Protein AF-A0A399G8B7-F1 (afdb_monomer)

Mean predicted aligned error: 10.39 Å

Radius of gyration: 22.77 Å; Cα contacts (8 Å, |Δi|>4): 211; chains: 1; bounding box: 58×66×46 Å

Solvent-accessible surface area (backbone atoms only — not comparable to full-atom values): 13560 Å² total; per-residue (Å²): 108,71,61,40,55,51,37,52,51,68,73,39,100,58,82,88,46,72,68,57,55,51,51,52,52,50,50,51,56,55,55,57,63,62,60,87,87,83,84,61,88,43,60,69,46,40,54,51,49,63,68,45,42,61,61,63,64,68,29,80,89,69,63,55,92,40,58,91,51,84,57,66,64,50,77,44,84,53,63,55,78,40,51,87,75,50,72,76,86,84,73,88,72,98,64,95,69,76,55,50,61,55,53,50,23,49,60,49,49,55,50,50,53,50,48,32,63,76,55,70,27,48,78,46,77,43,56,69,59,80,35,98,89,70,64,42,50,78,61,60,72,72,77,64,89,92,64,89,79,86,45,71,45,72,45,71,65,79,78,81,74,80,63,87,88,63,52,71,71,57,49,56,66,49,42,62,66,49,48,51,55,66,73,47,39,40,30,40,39,30,54,52,64,92,91,47,55,94,65,52,46,39,38,34,28,56,68,65,44,81,47,74,46,81,64,71,83,118

Sequence (218 aa):
MLSLVNSQLLSTDLEINEPLKVDVKIMVKTALQHLHIFYPKSWPSLLATLDSLPDYLLNQTTPHKSMHHRIQSIILEDIDAFIWSIPNKNTSSVSMSSNTLAVASTQLIIRLTKLIKLLSCGAVLTSHSTSQSSYRPALPTSWPQGTSVTRLAIRRVDVPKFAPAISVEEAEKERLQRWEVVSRGRFECWKVGAGARDGEGFAFRVGKAIEVERGGRG

Structure (mmCIF, N/CA/C/O backbone):
data_AF-A0A399G8B7-F1
#
_entry.id   AF-A0A399G8B7-F1
#
loop_
_atom_site.group_PDB
_atom_site.id
_atom_site.type_symbol
_atom_site.label_atom_id
_atom_site.label_alt_id
_atom_site.label_comp_id
_atom_site.label_asym_id
_atom_site.label_entity_id
_atom_site.label_seq_id
_atom_site.pdbx_PDB_ins_code
_atom_site.Cartn_x
_atom_site.Cartn_y
_atom_site.Cartn_z
_atom_site.occupancy
_atom_site.B_iso_or_equiv
_atom_site.auth_seq_id
_atom_site.auth_comp_id
_atom_site.auth_asym_id
_atom_site.auth_atom_id
_atom_site.pdbx_PDB_model_num
ATOM 1 N N . MET A 1 1 ? -16.109 -4.383 2.384 1.00 47.56 1 MET A N 1
ATOM 2 C CA . MET A 1 1 ? -15.850 -4.017 3.797 1.00 47.56 1 MET A CA 1
ATOM 3 C C . MET A 1 1 ? -16.974 -4.493 4.724 1.00 47.56 1 MET A C 1
ATOM 5 O O . MET A 1 1 ? -16.679 -5.253 5.631 1.00 47.56 1 MET A O 1
ATOM 9 N N . LEU A 1 2 ? -18.252 -4.167 4.460 1.00 50.06 2 LEU A N 1
ATOM 10 C CA . LEU A 1 2 ? -19.400 -4.680 5.241 1.00 50.06 2 LEU A CA 1
ATOM 11 C C . LEU A 1 2 ? -19.510 -6.218 5.268 1.00 50.06 2 LEU A C 1
ATOM 13 O O . LEU A 1 2 ? -19.814 -6.787 6.308 1.00 50.06 2 LEU A O 1
ATOM 17 N N . SER A 1 3 ? -19.211 -6.898 4.156 1.00 54.56 3 SER A N 1
ATOM 18 C CA . SER A 1 3 ? -19.199 -8.368 4.085 1.00 54.56 3 SER A CA 1
ATOM 19 C C . SER A 1 3 ? -18.166 -9.008 5.015 1.00 54.56 3 SER A C 1
ATOM 21 O O . SER A 1 3 ? -18.465 -10.012 5.651 1.00 54.56 3 SER A O 1
ATOM 23 N N . LEU A 1 4 ? -16.982 -8.397 5.129 1.00 59.50 4 LEU A N 1
ATOM 24 C CA . LEU A 1 4 ? -15.894 -8.880 5.976 1.00 59.50 4 LEU A CA 1
ATOM 25 C C . LEU A 1 4 ? -16.239 -8.702 7.458 1.00 59.50 4 LEU A C 1
ATOM 27 O O . LEU A 1 4 ? -16.112 -9.644 8.230 1.00 59.50 4 LEU A O 1
ATOM 31 N N . VAL A 1 5 ? -16.744 -7.527 7.841 1.00 64.50 5 VAL A N 1
ATOM 32 C CA . VAL A 1 5 ? -17.185 -7.263 9.220 1.00 64.50 5 VAL A CA 1
ATOM 33 C C . VAL A 1 5 ? -18.319 -8.209 9.615 1.00 64.50 5 VAL A C 1
ATOM 35 O O . VAL A 1 5 ? -18.258 -8.821 10.674 1.00 64.50 5 VAL A O 1
A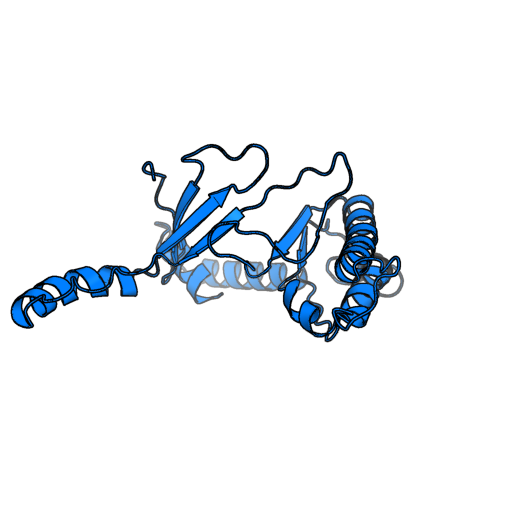TOM 38 N N . ASN A 1 6 ? -19.299 -8.417 8.731 1.00 63.72 6 ASN A N 1
ATOM 39 C CA . ASN A 1 6 ? -20.368 -9.386 8.969 1.00 63.72 6 ASN A CA 1
ATOM 40 C C . ASN A 1 6 ? -19.837 -10.821 9.075 1.00 63.72 6 ASN A C 1
ATOM 42 O O . ASN A 1 6 ? -20.295 -11.565 9.929 1.00 63.72 6 ASN A O 1
ATOM 46 N N . SER A 1 7 ? -18.864 -11.218 8.249 1.00 63.44 7 SER A N 1
ATOM 47 C CA . SER A 1 7 ? -18.262 -12.555 8.337 1.00 63.44 7 SER A CA 1
ATOM 48 C C . SER A 1 7 ? -17.497 -12.779 9.645 1.00 63.44 7 SER A C 1
ATOM 50 O O . SER A 1 7 ? -17.585 -13.859 10.213 1.00 63.44 7 SER A O 1
ATOM 52 N N . GLN A 1 8 ? -16.806 -11.751 10.148 1.00 66.31 8 GLN A N 1
ATOM 53 C CA . GLN A 1 8 ? -16.076 -11.808 11.414 1.00 66.31 8 GLN A CA 1
ATOM 54 C C . GLN A 1 8 ? -17.048 -11.874 12.600 1.00 66.31 8 GLN A C 1
ATOM 56 O O . GLN A 1 8 ? -16.869 -12.702 13.485 1.00 66.31 8 GLN A O 1
ATOM 61 N N . LEU A 1 9 ? -18.134 -11.092 12.569 1.00 65.19 9 LEU A N 1
ATOM 62 C CA . LEU A 1 9 ? -19.214 -11.172 13.562 1.00 65.19 9 LEU A CA 1
ATOM 63 C C . LEU A 1 9 ? -19.920 -12.536 13.558 1.00 65.19 9 LEU A C 1
ATOM 65 O O . LEU A 1 9 ? -20.288 -13.034 14.611 1.00 65.19 9 LEU A O 1
ATOM 69 N N . LEU A 1 10 ? -20.091 -13.158 12.389 1.00 65.12 10 LEU A N 1
ATOM 70 C CA . LEU A 1 10 ? -20.650 -14.511 12.279 1.00 65.12 10 LEU A CA 1
ATOM 71 C C . LEU A 1 10 ? -19.673 -15.605 12.732 1.00 65.12 10 LEU A C 1
ATOM 73 O O . LEU A 1 10 ? -20.114 -16.696 13.070 1.00 65.12 10 LEU A O 1
ATOM 77 N N . SER A 1 11 ? -18.363 -15.339 12.703 1.00 66.31 11 SER A N 1
ATOM 78 C CA . SER A 1 11 ? -17.338 -16.269 13.197 1.00 66.31 11 SER A CA 1
ATOM 79 C C . SER A 1 11 ? -17.142 -16.211 14.714 1.00 66.31 11 SER A C 1
ATOM 81 O O . SER A 1 11 ? -16.498 -17.087 15.282 1.00 66.31 11 SER A O 1
ATOM 83 N N . THR A 1 12 ? -17.684 -15.183 15.368 1.00 65.75 12 THR A N 1
ATOM 84 C CA . THR A 1 12 ? -17.776 -15.109 16.827 1.00 65.75 12 THR A CA 1
ATOM 85 C C . THR A 1 12 ? -19.082 -15.748 17.287 1.00 65.75 12 THR A C 1
ATOM 87 O O . THR A 1 12 ? -20.119 -15.447 16.705 1.00 65.75 12 THR A O 1
ATOM 90 N N . ASP A 1 13 ? -19.071 -16.540 18.365 1.00 67.75 13 ASP A N 1
ATOM 91 C CA . ASP A 1 13 ? -20.280 -17.114 19.002 1.00 67.75 13 ASP A CA 1
ATOM 92 C C . ASP A 1 13 ? -21.193 -16.049 19.667 1.00 67.75 13 ASP A C 1
ATOM 94 O O . ASP A 1 13 ? -21.948 -16.327 20.597 1.00 67.75 13 ASP A O 1
ATOM 98 N N . LEU A 1 14 ? -21.098 -14.791 19.232 1.00 71.69 14 LEU A N 1
ATOM 99 C CA . LEU A 1 14 ? -21.871 -13.668 19.739 1.00 71.69 14 LEU A CA 1
ATOM 100 C C . LEU A 1 14 ? -23.200 -13.583 18.986 1.00 71.69 14 LEU A C 1
ATOM 102 O O . LEU A 1 14 ? -23.233 -13.460 17.761 1.00 71.69 14 LEU A O 1
ATOM 106 N N . GLU A 1 15 ? -24.309 -13.587 19.723 1.00 75.69 15 GLU A N 1
ATOM 107 C CA . GLU A 1 15 ? -25.626 -13.361 19.136 1.00 75.69 15 GLU A CA 1
ATOM 108 C C . GLU A 1 15 ? -25.705 -11.963 18.507 1.00 75.69 15 GLU A C 1
ATOM 110 O O . GLU A 1 15 ? -25.550 -10.934 19.173 1.00 75.69 15 GLU A O 1
ATOM 115 N N . ILE A 1 16 ? -25.968 -11.915 17.199 1.00 77.44 16 ILE A N 1
ATOM 116 C CA . ILE A 1 16 ? -26.082 -10.661 16.451 1.00 77.44 16 ILE A CA 1
ATOM 117 C C . ILE A 1 16 ? -27.439 -10.015 16.754 1.00 77.44 16 ILE A C 1
ATOM 119 O O . ILE A 1 16 ? -28.413 -10.179 16.016 1.00 77.44 16 ILE A O 1
ATOM 123 N N . ASN A 1 17 ? -27.496 -9.250 17.838 1.00 85.50 17 ASN A N 1
ATOM 124 C CA . ASN A 1 17 ? -28.662 -8.457 18.207 1.00 85.50 17 ASN A CA 1
ATOM 125 C C . ASN A 1 17 ? -28.696 -7.106 17.453 1.00 85.50 17 ASN A C 1
ATOM 127 O O . ASN A 1 17 ? -27.708 -6.652 16.870 1.00 85.50 17 ASN A O 1
ATOM 131 N N . GLU A 1 18 ? -29.864 -6.460 17.417 1.00 86.75 18 GLU A N 1
ATOM 132 C CA . GLU A 1 18 ? -30.016 -5.155 16.763 1.00 86.75 18 GLU A CA 1
ATOM 133 C C . GLU A 1 18 ? -29.161 -4.024 17.380 1.00 86.75 18 GLU A C 1
ATOM 135 O O . GLU A 1 18 ? -28.580 -3.264 16.599 1.00 86.75 18 GLU A O 1
ATOM 140 N N . PRO A 1 19 ? -28.984 -3.908 18.717 1.00 88.50 19 PRO A N 1
ATOM 141 C CA . PRO A 1 19 ? -28.106 -2.877 19.275 1.00 88.50 19 PRO A CA 1
ATOM 142 C C . PRO A 1 19 ? -26.637 -3.051 18.856 1.00 88.50 19 PRO A C 1
ATOM 144 O O . PRO A 1 19 ? -26.015 -2.080 18.433 1.00 88.50 19 PRO A O 1
ATOM 147 N N . LEU A 1 20 ? -26.108 -4.280 18.819 1.00 85.06 20 LEU A N 1
ATOM 148 C CA . LEU A 1 20 ? -24.741 -4.561 18.363 1.00 85.06 20 LEU A CA 1
ATOM 149 C C . LEU A 1 20 ? -24.524 -4.117 16.912 1.00 85.06 20 LEU A C 1
ATOM 151 O O . LEU A 1 20 ? -23.476 -3.565 16.576 1.00 85.06 20 LEU A O 1
ATOM 155 N N . LYS A 1 21 ? -25.513 -4.311 16.031 1.00 84.25 21 LYS A N 1
ATOM 156 C CA . LYS A 1 21 ? -25.419 -3.827 14.643 1.00 84.25 21 LYS A CA 1
ATOM 157 C C . LYS A 1 21 ? -25.329 -2.305 14.578 1.00 84.25 21 LYS A C 1
ATOM 159 O O . LYS A 1 21 ? -24.614 -1.780 13.720 1.00 84.25 21 LYS A O 1
ATOM 164 N N . VAL A 1 22 ? -26.071 -1.597 15.430 1.00 89.88 22 VAL A N 1
ATOM 165 C CA . VAL A 1 22 ? -26.016 -0.132 15.521 1.00 89.88 22 VAL A CA 1
ATOM 166 C C . VAL A 1 22 ? -24.635 0.305 16.004 1.00 89.88 22 VAL A C 1
ATOM 168 O O . VAL A 1 22 ? -24.008 1.136 15.343 1.00 89.88 22 VAL A O 1
ATOM 171 N N . ASP A 1 23 ? -24.114 -0.321 17.055 1.00 89.50 23 ASP A N 1
ATOM 172 C CA . ASP A 1 23 ? -22.797 -0.010 17.616 1.00 89.50 23 ASP A CA 1
ATOM 173 C C . ASP A 1 23 ? -21.671 -0.251 16.606 1.00 89.50 23 ASP A C 1
ATOM 175 O O . ASP A 1 23 ? -20.823 0.617 16.395 1.00 89.50 23 ASP A O 1
ATOM 179 N N . VAL A 1 24 ? -21.699 -1.378 15.887 1.00 87.31 24 VAL A N 1
ATOM 180 C CA . VAL A 1 24 ? -20.722 -1.677 14.829 1.00 87.31 24 VAL A CA 1
ATOM 181 C C . VAL A 1 24 ? -20.793 -0.646 13.704 1.00 87.31 24 VAL A C 1
ATOM 183 O O . VAL A 1 24 ? -19.755 -0.191 13.221 1.00 87.31 24 VAL A O 1
ATOM 186 N N . LYS A 1 25 ? -21.993 -0.229 13.282 1.00 88.12 25 LYS A N 1
ATOM 187 C CA . LYS A 1 25 ? -22.146 0.823 12.263 1.00 88.12 25 LYS A CA 1
ATOM 188 C C . LYS A 1 25 ? -21.572 2.153 12.741 1.00 88.12 25 LYS A C 1
ATOM 190 O O . LYS A 1 25 ? -20.899 2.825 11.959 1.00 88.12 25 LYS A O 1
ATOM 195 N N . ILE A 1 26 ? -21.822 2.527 13.995 1.00 92.94 26 ILE A N 1
ATOM 196 C CA . ILE A 1 26 ? -21.263 3.740 14.602 1.00 92.94 26 ILE A CA 1
ATOM 197 C C . ILE A 1 26 ? -19.738 3.640 14.637 1.00 92.94 26 ILE A C 1
ATOM 199 O O . ILE A 1 26 ? -19.068 4.542 14.142 1.00 92.94 26 ILE A O 1
ATOM 203 N N . MET A 1 27 ? -19.189 2.524 15.119 1.00 91.44 27 MET A N 1
ATOM 204 C CA . MET A 1 27 ? -17.750 2.270 15.169 1.00 91.44 27 MET A CA 1
ATOM 205 C C . MET A 1 27 ? -17.105 2.374 13.782 1.00 91.44 27 MET A C 1
ATOM 207 O O . MET A 1 27 ? -16.127 3.099 13.621 1.00 91.44 27 MET A O 1
ATOM 211 N N . VAL A 1 28 ? -17.663 1.710 12.763 1.00 91.12 28 VAL A N 1
ATOM 212 C CA . VAL A 1 28 ? -17.148 1.773 11.384 1.00 91.12 28 VAL A CA 1
ATOM 213 C C . VAL A 1 28 ? -17.229 3.198 10.843 1.00 91.12 28 VAL A C 1
ATOM 215 O O . VAL A 1 28 ? -16.263 3.690 10.264 1.00 91.12 28 VAL A O 1
ATOM 218 N N . LYS A 1 29 ? -18.351 3.896 11.053 1.00 91.25 29 LYS A N 1
ATOM 219 C CA . LYS A 1 29 ? -18.517 5.287 10.613 1.00 91.25 29 LYS A CA 1
ATOM 220 C C . LYS A 1 29 ? -17.505 6.215 11.281 1.00 91.25 29 LYS A C 1
ATOM 222 O O . LYS A 1 29 ? -16.993 7.106 10.611 1.00 91.25 29 LYS A O 1
ATOM 227 N N . THR A 1 30 ? -17.220 6.024 12.565 1.00 91.75 30 THR A N 1
ATOM 228 C CA . THR A 1 30 ? -16.205 6.789 13.296 1.00 91.75 30 THR A CA 1
ATOM 229 C C . THR A 1 30 ? -14.805 6.450 12.790 1.00 91.75 30 THR A C 1
ATOM 231 O O . THR A 1 30 ? -14.060 7.357 12.440 1.00 91.75 30 THR A O 1
ATOM 234 N N . ALA A 1 31 ? -14.469 5.168 12.624 1.00 91.19 31 ALA A N 1
ATOM 235 C CA . ALA A 1 31 ? -13.173 4.741 12.094 1.00 91.19 31 ALA A CA 1
ATOM 236 C C . ALA A 1 31 ? -12.892 5.320 10.696 1.00 91.19 31 ALA A C 1
ATOM 238 O O . ALA A 1 31 ? -11.795 5.807 10.432 1.00 91.19 31 ALA A O 1
ATOM 239 N N . LEU A 1 32 ? -13.898 5.346 9.816 1.00 91.62 32 LEU A N 1
ATOM 240 C CA . LEU A 1 32 ? -13.771 5.905 8.467 1.00 91.62 32 LEU A CA 1
ATOM 241 C C . LEU A 1 32 ? -13.569 7.428 8.445 1.00 91.62 32 LEU A C 1
ATOM 243 O O . LEU A 1 32 ? -13.059 7.940 7.454 1.00 91.62 32 LEU A O 1
ATOM 247 N N . GLN A 1 33 ? -13.908 8.160 9.513 1.00 91.81 33 GLN A N 1
ATOM 248 C CA . GLN A 1 33 ? -13.592 9.595 9.611 1.00 91.81 33 GLN A CA 1
ATOM 249 C C . GLN A 1 33 ? -12.095 9.854 9.792 1.00 91.81 33 GLN A C 1
ATOM 251 O O . GLN A 1 33 ? -11.646 10.975 9.558 1.00 91.81 33 GLN A O 1
ATOM 256 N N . HIS A 1 34 ? -11.339 8.826 10.185 1.00 92.38 34 HIS A N 1
ATOM 257 C CA . HIS A 1 34 ? -9.904 8.899 10.430 1.00 92.38 34 HIS A CA 1
ATOM 258 C C . HIS A 1 34 ? -9.048 8.365 9.277 1.00 92.38 34 HIS A C 1
ATOM 260 O O . HIS A 1 34 ? -7.821 8.370 9.366 1.00 92.38 34 HIS A O 1
ATOM 266 N N . LEU A 1 35 ? -9.681 7.949 8.176 1.00 93.94 35 LEU A N 1
ATOM 267 C CA . LEU A 1 35 ? -8.999 7.539 6.957 1.00 93.94 35 LEU A CA 1
ATOM 268 C C . LEU A 1 35 ? -8.907 8.719 5.981 1.00 93.94 35 LEU A C 1
ATOM 270 O O . LEU A 1 35 ? -9.913 9.176 5.441 1.00 93.94 35 LEU A O 1
ATOM 274 N N . HIS A 1 36 ? -7.686 9.184 5.727 1.00 93.94 36 HIS A N 1
ATOM 275 C CA . HIS A 1 36 ? -7.405 10.273 4.793 1.00 93.94 36 HIS A CA 1
ATOM 276 C C . HIS A 1 36 ? -6.845 9.699 3.488 1.00 93.94 36 HIS A C 1
ATOM 278 O O . HIS A 1 36 ? -5.736 9.169 3.469 1.00 93.94 36 HIS A O 1
ATOM 284 N N . ILE A 1 37 ? -7.627 9.773 2.406 1.00 95.44 37 ILE A N 1
ATOM 285 C CA . ILE A 1 37 ? -7.278 9.186 1.106 1.00 95.44 37 ILE A CA 1
ATOM 286 C C . ILE A 1 37 ? -6.879 10.295 0.135 1.00 95.44 37 ILE A C 1
ATOM 288 O O . ILE A 1 37 ? -7.654 11.215 -0.117 1.00 95.44 37 ILE A O 1
ATOM 292 N N . PHE A 1 38 ? -5.695 10.158 -0.456 1.00 96.50 38 PHE A N 1
ATOM 293 C CA . PHE A 1 38 ? -5.203 11.012 -1.533 1.00 96.50 38 PHE A CA 1
ATOM 294 C C . PHE A 1 38 ? -5.033 10.179 -2.800 1.00 96.50 38 PHE A C 1
ATOM 296 O O . PHE A 1 38 ? -4.626 9.022 -2.729 1.00 96.50 38 PHE A O 1
ATOM 303 N N . TYR A 1 39 ? -5.327 10.769 -3.959 1.00 95.56 39 TYR A N 1
ATOM 304 C CA . TYR A 1 39 ? -5.221 10.088 -5.251 1.00 95.56 39 TYR A CA 1
ATOM 305 C C . TYR A 1 39 ? -4.281 10.865 -6.186 1.00 95.56 39 TYR A C 1
ATOM 307 O O . TYR A 1 39 ? -4.746 11.610 -7.057 1.00 95.56 39 TYR A O 1
ATOM 315 N N . PRO A 1 40 ? -2.955 10.745 -6.008 1.00 95.50 40 PRO A N 1
ATOM 316 C CA . PRO A 1 40 ? -2.003 11.322 -6.946 1.00 95.50 40 PRO A CA 1
ATOM 317 C C . PRO A 1 40 ? -2.134 10.660 -8.324 1.00 95.50 40 PRO A C 1
ATOM 319 O O . PRO A 1 40 ? -2.397 9.464 -8.436 1.00 95.50 40 PRO A O 1
ATOM 322 N N . LYS A 1 41 ? -1.974 11.446 -9.394 1.00 92.88 41 LYS A N 1
ATOM 323 C CA . LYS A 1 41 ? -2.153 10.982 -10.789 1.00 92.88 41 LYS A CA 1
ATOM 324 C C . LYS A 1 41 ? -0.840 10.777 -11.547 1.00 92.88 41 LYS A C 1
ATOM 326 O O . LYS A 1 41 ? -0.851 10.300 -12.675 1.00 92.88 41 LYS A O 1
ATOM 331 N N . SER A 1 42 ? 0.280 11.169 -10.952 1.00 93.19 42 SER A N 1
ATOM 332 C CA . SER A 1 42 ? 1.606 11.112 -11.561 1.00 93.19 42 SER A CA 1
ATOM 333 C C . SER A 1 42 ? 2.688 11.087 -10.487 1.00 93.19 42 SER A C 1
ATOM 335 O O . SER A 1 42 ? 2.429 11.439 -9.332 1.00 93.19 42 SER A O 1
ATOM 337 N N . TRP A 1 43 ? 3.919 10.741 -10.874 1.00 93.50 43 TRP A N 1
ATOM 338 C CA . TRP A 1 43 ? 5.060 10.754 -9.958 1.00 93.50 43 TRP A CA 1
ATOM 339 C C . TRP A 1 43 ? 5.274 12.122 -9.273 1.00 93.50 43 TRP A C 1
ATOM 341 O O . TRP A 1 43 ? 5.332 12.159 -8.043 1.00 93.50 43 TRP A O 1
ATOM 351 N N . PRO A 1 44 ? 5.288 13.271 -9.985 1.00 94.25 44 PRO A N 1
ATOM 352 C CA . PRO A 1 44 ? 5.394 14.575 -9.325 1.00 94.25 44 PRO A CA 1
ATOM 353 C C . PRO A 1 44 ? 4.213 14.888 -8.396 1.00 94.25 44 PRO A C 1
ATOM 355 O O . PRO A 1 44 ? 4.415 15.455 -7.325 1.00 94.25 44 PRO A O 1
ATOM 358 N N . SER A 1 45 ? 2.990 14.492 -8.771 1.00 95.50 45 SER A N 1
ATOM 359 C CA . SER A 1 45 ? 1.792 14.685 -7.943 1.00 95.50 45 SER A CA 1
ATOM 360 C C . SER A 1 45 ? 1.858 13.876 -6.644 1.00 95.50 45 SER A C 1
ATOM 362 O O . SER A 1 45 ? 1.465 14.387 -5.597 1.00 95.50 45 SER A O 1
ATOM 364 N N . LEU A 1 46 ? 2.410 12.658 -6.678 1.00 95.62 46 LEU A N 1
ATOM 365 C CA . LEU A 1 46 ? 2.676 11.858 -5.481 1.00 95.62 46 LEU A CA 1
ATOM 366 C C . LEU A 1 46 ? 3.674 12.564 -4.559 1.00 95.62 46 LEU A C 1
ATOM 368 O O . LEU A 1 46 ? 3.400 12.725 -3.373 1.00 95.62 46 LEU A O 1
ATOM 372 N N . LEU A 1 47 ? 4.806 13.027 -5.098 1.00 96.06 47 LEU A N 1
ATOM 373 C CA . LEU A 1 47 ? 5.818 13.728 -4.303 1.00 96.06 47 LEU A CA 1
ATOM 374 C C . LEU A 1 47 ? 5.264 15.015 -3.677 1.00 96.06 47 LEU A C 1
ATOM 376 O O . LEU A 1 47 ? 5.476 15.243 -2.490 1.00 96.06 47 LEU A O 1
ATOM 380 N N . ALA A 1 48 ? 4.507 15.805 -4.443 1.00 97.50 48 ALA A N 1
ATOM 381 C CA . ALA A 1 48 ? 3.846 17.011 -3.948 1.00 97.50 48 ALA A CA 1
ATOM 382 C C . ALA A 1 48 ? 2.802 16.697 -2.864 1.00 97.50 48 ALA A C 1
ATOM 384 O O . ALA A 1 48 ? 2.716 17.410 -1.868 1.00 97.50 48 ALA A O 1
ATOM 385 N N . THR A 1 49 ? 2.054 15.598 -3.018 1.00 97.62 49 THR A N 1
ATOM 386 C CA . THR A 1 49 ? 1.108 15.129 -1.995 1.00 97.62 49 THR A CA 1
ATOM 387 C C . THR A 1 49 ? 1.845 14.839 -0.691 1.00 97.62 49 THR A C 1
ATOM 389 O O . THR A 1 49 ? 1.460 15.370 0.346 1.00 97.62 49 THR A O 1
ATOM 392 N N . LEU A 1 50 ? 2.943 14.072 -0.742 1.00 97.00 50 LEU A N 1
ATOM 393 C CA . LEU A 1 50 ? 3.770 13.773 0.432 1.00 97.00 50 LEU A CA 1
ATOM 394 C C . LEU A 1 50 ? 4.344 15.044 1.075 1.00 97.00 50 LEU A C 1
ATOM 396 O O . LEU A 1 50 ? 4.363 15.146 2.300 1.00 97.00 50 LEU A O 1
ATOM 400 N N . ASP A 1 51 ? 4.777 16.013 0.268 1.00 97.31 51 ASP A N 1
ATOM 401 C CA . ASP A 1 51 ? 5.291 17.294 0.763 1.00 97.31 51 ASP A CA 1
ATOM 402 C C . ASP A 1 51 ? 4.202 18.131 1.461 1.00 97.31 51 ASP A C 1
ATOM 404 O O . ASP A 1 51 ? 4.505 18.785 2.455 1.00 97.31 51 ASP A O 1
ATOM 408 N N . SER A 1 52 ? 2.946 18.059 1.004 1.00 96.69 52 SER A N 1
ATOM 409 C CA . SER A 1 52 ? 1.800 18.793 1.575 1.00 96.69 52 SER A CA 1
ATOM 410 C C . SER A 1 52 ? 1.160 18.140 2.808 1.00 96.69 52 SER A C 1
ATOM 412 O O . SER A 1 52 ? 0.356 18.768 3.498 1.00 96.69 52 SER A O 1
ATOM 414 N N . LEU A 1 53 ? 1.486 16.874 3.097 1.00 95.38 53 LEU A N 1
ATOM 415 C CA . LEU A 1 53 ? 0.871 16.132 4.202 1.00 95.38 53 LEU A CA 1
ATOM 416 C C . LEU A 1 53 ? 1.045 16.802 5.572 1.00 95.38 53 LEU A C 1
ATOM 418 O O . LEU A 1 53 ? 0.064 16.829 6.312 1.00 95.38 53 LEU A O 1
ATOM 422 N N . PRO A 1 54 ? 2.222 17.339 5.949 1.00 93.94 54 PRO A N 1
ATOM 423 C CA . PRO A 1 54 ? 2.378 18.025 7.227 1.00 93.94 54 PRO A CA 1
ATOM 424 C C . PRO A 1 54 ? 1.428 19.213 7.354 1.00 93.94 54 PRO A C 1
ATOM 426 O O . PRO A 1 54 ? 0.775 19.353 8.383 1.00 93.94 54 PRO A O 1
ATOM 429 N N . ASP A 1 55 ? 1.301 20.008 6.290 1.00 93.25 55 ASP A N 1
ATOM 430 C CA . ASP A 1 55 ? 0.439 21.188 6.278 1.00 93.25 55 ASP A CA 1
ATOM 431 C C . ASP A 1 55 ? -1.030 20.795 6.401 1.00 93.25 55 ASP A C 1
ATOM 433 O O . ASP A 1 55 ? -1.764 21.446 7.127 1.00 93.25 55 ASP A O 1
ATOM 437 N N . TYR A 1 56 ? -1.461 19.710 5.749 1.00 93.62 56 TYR A N 1
ATOM 438 C CA . TYR A 1 56 ? -2.826 19.195 5.872 1.00 93.62 56 TYR A CA 1
ATOM 439 C C . TYR A 1 56 ? -3.117 18.598 7.258 1.00 93.62 56 TYR A C 1
ATOM 441 O O . TYR A 1 56 ? -4.147 18.904 7.858 1.00 93.62 56 TYR A O 1
ATOM 449 N N . LEU A 1 57 ? -2.222 17.741 7.761 1.00 91.81 57 LEU A N 1
ATOM 450 C CA . LEU A 1 57 ? -2.430 16.956 8.985 1.00 91.81 57 LEU A CA 1
ATOM 451 C C . LEU A 1 57 ? -2.251 17.783 10.263 1.00 91.81 57 LEU A C 1
ATOM 453 O O . LEU A 1 57 ? -2.840 17.463 11.292 1.00 91.81 57 LEU A O 1
ATOM 457 N N . LEU A 1 58 ? -1.426 18.831 10.211 1.00 89.25 58 LEU A N 1
ATOM 458 C CA . LEU A 1 58 ? -1.118 19.701 11.348 1.00 89.25 58 LEU A CA 1
ATOM 459 C C . LEU A 1 58 ? -1.760 21.091 11.207 1.00 89.25 58 LEU A C 1
ATOM 461 O O . LEU A 1 58 ? -1.396 22.012 11.939 1.00 89.25 58 LEU A O 1
ATOM 465 N N . ASN A 1 59 ? -2.714 21.254 10.282 1.00 89.38 59 ASN A N 1
ATOM 466 C CA . ASN A 1 59 ? -3.406 22.520 10.069 1.00 89.38 59 ASN A CA 1
ATOM 467 C C . ASN A 1 59 ? -4.263 22.900 11.284 1.00 89.38 59 ASN A C 1
ATOM 469 O O . ASN A 1 59 ? -5.332 22.330 11.507 1.00 89.38 59 ASN A O 1
ATOM 473 N N . GLN A 1 60 ? -3.837 23.917 12.029 1.00 85.69 60 GLN A N 1
ATOM 474 C CA . GLN A 1 60 ? -4.592 24.422 13.179 1.00 85.69 60 GLN A CA 1
ATOM 475 C C . GLN A 1 60 ? -5.728 25.375 12.783 1.00 85.69 60 GLN A C 1
ATOM 477 O O . GLN A 1 60 ? -6.667 25.557 13.553 1.00 85.69 60 GLN A O 1
ATOM 482 N N . THR A 1 61 ? -5.666 25.987 11.598 1.00 88.81 61 THR A N 1
ATOM 483 C CA . THR A 1 61 ? -6.663 26.965 11.136 1.00 88.81 61 THR A CA 1
ATOM 484 C C . THR A 1 61 ? -7.951 26.284 10.685 1.00 88.81 61 THR A C 1
ATOM 486 O O . THR A 1 61 ? -9.043 26.776 10.955 1.00 88.81 61 THR A O 1
ATOM 489 N N . THR A 1 62 ? -7.836 25.132 10.024 1.00 87.56 62 THR A N 1
ATOM 490 C CA . THR A 1 62 ? -8.978 24.306 9.611 1.00 87.56 62 THR A CA 1
ATOM 491 C C . THR A 1 62 ? -8.744 22.855 10.036 1.00 87.56 62 THR A C 1
ATOM 493 O O . THR A 1 62 ? -8.349 22.031 9.205 1.00 87.56 62 THR A O 1
ATOM 496 N N . PRO A 1 63 ? -8.945 22.532 11.327 1.00 86.69 63 PRO A N 1
ATOM 497 C CA . PRO A 1 63 ? -8.626 21.217 11.860 1.00 86.69 63 PRO A CA 1
ATOM 498 C C . PRO A 1 63 ? -9.574 20.157 11.296 1.00 86.69 63 PRO A C 1
ATOM 500 O O . PRO A 1 63 ? -10.798 20.304 11.320 1.00 86.69 63 PRO A O 1
ATOM 503 N N . HIS A 1 64 ? -9.017 19.051 10.807 1.00 89.81 64 HIS A N 1
ATOM 504 C CA . HIS A 1 64 ? -9.821 17.885 10.453 1.00 89.81 64 HIS A CA 1
ATOM 505 C C . HIS A 1 64 ? -10.178 17.076 11.709 1.00 89.81 64 HIS A C 1
ATOM 507 O O . HIS A 1 64 ? -9.520 17.155 12.745 1.00 89.81 64 HIS A O 1
ATOM 513 N N . LYS A 1 65 ? -11.212 16.233 11.607 1.00 88.75 65 LYS A N 1
ATOM 514 C CA . LYS A 1 65 ? -11.753 15.453 12.739 1.00 88.75 65 LYS A CA 1
ATOM 515 C C . LYS A 1 65 ? -10.732 14.559 13.448 1.00 88.75 65 LYS A C 1
ATOM 517 O O . LYS A 1 65 ? -10.907 14.213 14.608 1.00 88.75 65 LYS A O 1
ATOM 522 N N . SER A 1 66 ? -9.675 14.183 12.742 1.00 89.44 66 SER A N 1
ATOM 523 C CA . SER A 1 66 ? -8.625 13.280 13.222 1.00 89.44 66 SER A CA 1
ATOM 524 C C . SER A 1 66 ? -7.411 14.003 13.798 1.00 89.44 66 SER A C 1
ATOM 526 O O . SER A 1 66 ? -6.459 13.328 14.162 1.00 89.44 66 SER A O 1
ATOM 528 N N . MET A 1 67 ? -7.406 15.339 13.874 1.00 88.12 67 MET A N 1
ATOM 529 C CA . MET A 1 67 ? -6.220 16.113 14.275 1.00 88.12 67 MET A CA 1
ATOM 530 C C . MET A 1 67 ? -5.718 15.748 15.682 1.00 88.12 67 MET A C 1
ATOM 532 O O . MET A 1 67 ? -4.525 15.796 15.958 1.00 88.12 67 MET A O 1
ATOM 536 N N . HIS A 1 68 ? -6.621 15.338 16.572 1.00 86.69 68 HIS A N 1
ATOM 537 C CA . HIS A 1 68 ? -6.281 14.910 17.931 1.00 86.69 68 HIS A CA 1
ATOM 538 C C . HIS A 1 68 ? -5.895 13.428 18.033 1.00 86.69 68 HIS A C 1
ATOM 540 O O . HIS A 1 68 ? -5.633 12.930 19.127 1.00 86.69 68 HIS A O 1
ATOM 546 N N . HIS A 1 69 ? -5.862 12.711 16.909 1.00 87.94 69 HIS A N 1
ATOM 547 C CA . HIS A 1 69 ? -5.495 11.306 16.854 1.00 87.94 69 HIS A CA 1
ATOM 548 C C . HIS A 1 69 ? -4.081 11.146 16.306 1.00 87.94 69 HIS A C 1
ATOM 550 O O . HIS A 1 69 ? -3.683 11.784 15.332 1.00 87.94 69 HIS A O 1
ATOM 556 N N . ARG A 1 70 ? -3.319 10.237 16.918 1.00 90.31 70 ARG A N 1
ATOM 557 C CA . ARG A 1 70 ? -2.003 9.861 16.407 1.00 90.31 70 ARG A CA 1
ATOM 558 C C . ARG A 1 70 ? -2.146 9.191 15.042 1.00 90.31 70 ARG A C 1
ATOM 560 O O . ARG A 1 70 ? -2.955 8.283 14.866 1.00 90.31 70 ARG A O 1
ATOM 567 N N . ILE A 1 71 ? -1.287 9.579 14.106 1.00 93.31 71 ILE A N 1
ATOM 568 C CA . ILE A 1 71 ? -1.172 8.912 12.811 1.00 93.31 71 ILE A CA 1
ATOM 569 C C . ILE A 1 71 ? -0.407 7.605 13.003 1.00 93.31 71 ILE A C 1
ATOM 571 O O . ILE A 1 71 ? 0.750 7.601 13.422 1.00 93.31 71 ILE A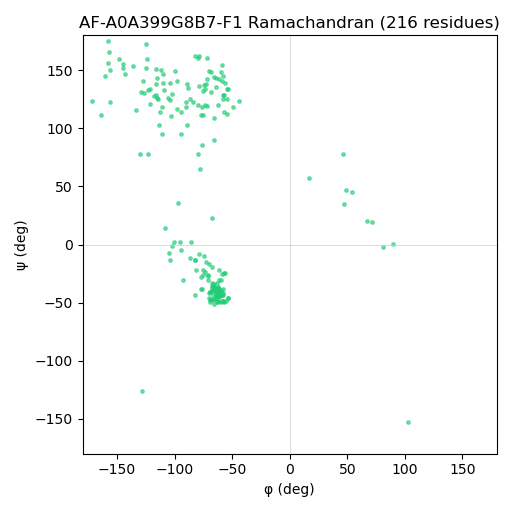 O 1
ATOM 575 N N . GLN A 1 72 ? -1.066 6.486 12.711 1.00 93.44 72 GLN A N 1
ATOM 576 C CA . GLN A 1 72 ? -0.474 5.162 12.893 1.00 93.44 72 GLN A CA 1
ATOM 577 C C . GLN A 1 72 ? 0.424 4.766 11.719 1.00 93.44 72 GLN A C 1
ATOM 579 O O . GLN A 1 72 ? 1.518 4.230 11.914 1.00 93.44 72 GLN A O 1
ATOM 584 N N . SER A 1 73 ? -0.030 5.026 10.494 1.00 95.38 73 SER A N 1
ATOM 585 C CA . SER A 1 73 ? 0.675 4.594 9.295 1.00 95.38 73 SER A CA 1
ATOM 586 C C . SER A 1 73 ? 0.354 5.444 8.077 1.00 95.38 73 SER A C 1
ATOM 588 O O . SER A 1 73 ? -0.776 5.899 7.914 1.00 95.38 73 SER A O 1
ATOM 590 N N . ILE A 1 74 ? 1.329 5.547 7.179 1.00 96.62 74 ILE A N 1
ATOM 591 C CA . ILE A 1 74 ? 1.146 5.994 5.798 1.00 96.62 74 ILE A CA 1
ATOM 592 C C . ILE A 1 74 ? 1.158 4.757 4.902 1.00 96.62 74 ILE A C 1
ATOM 594 O O . ILE A 1 74 ? 2.068 3.935 4.999 1.00 96.62 74 ILE A O 1
ATOM 598 N N . ILE A 1 75 ? 0.157 4.620 4.036 1.00 97.12 75 ILE A N 1
ATOM 599 C CA . ILE A 1 75 ? 0.054 3.501 3.095 1.00 97.12 75 ILE A CA 1
ATOM 600 C C . ILE A 1 75 ? 0.180 4.055 1.679 1.00 97.12 75 ILE A C 1
ATOM 602 O O . ILE A 1 75 ? -0.554 4.971 1.311 1.00 97.12 75 ILE A O 1
ATOM 606 N N . LEU A 1 76 ? 1.119 3.514 0.907 1.00 96.00 76 LEU A N 1
ATOM 607 C CA . LEU A 1 76 ? 1.316 3.837 -0.502 1.00 96.00 76 LEU A CA 1
ATOM 608 C C . LEU A 1 76 ? 0.970 2.613 -1.349 1.00 96.00 76 LEU A C 1
ATOM 610 O O . LEU A 1 76 ? 1.669 1.606 -1.274 1.00 96.00 76 LEU A O 1
ATOM 614 N N . GLU A 1 77 ? -0.090 2.751 -2.142 1.00 92.62 77 GLU A N 1
ATOM 615 C CA . GLU A 1 77 ? -0.655 1.737 -3.037 1.00 92.62 77 GLU A CA 1
ATOM 616 C C . GLU A 1 77 ? -0.918 2.401 -4.399 1.00 92.62 77 GLU A C 1
ATOM 618 O O . GLU A 1 77 ? -1.703 3.347 -4.467 1.00 92.62 77 GLU A O 1
ATOM 623 N N . ASP A 1 78 ? -0.288 2.039 -5.514 1.00 90.00 78 ASP A N 1
ATOM 624 C CA . ASP A 1 78 ? 0.760 1.046 -5.798 1.00 90.00 78 ASP A CA 1
ATOM 625 C C . ASP A 1 78 ? 1.997 1.804 -6.321 1.00 90.00 78 ASP A C 1
ATOM 627 O O . ASP A 1 78 ? 1.873 2.667 -7.198 1.00 90.00 78 ASP A O 1
ATOM 631 N N . ILE A 1 79 ? 3.188 1.600 -5.754 1.00 87.81 79 ILE A N 1
ATOM 632 C CA . ILE A 1 79 ? 4.315 2.535 -5.982 1.00 87.81 79 ILE A CA 1
ATOM 633 C C . ILE A 1 79 ? 4.874 2.453 -7.399 1.00 87.81 79 ILE A C 1
ATOM 635 O O . ILE A 1 79 ? 5.370 3.446 -7.942 1.00 87.81 79 ILE A O 1
ATOM 639 N N . ASP A 1 80 ? 4.801 1.284 -8.013 1.00 87.25 80 ASP A N 1
ATOM 640 C CA . ASP A 1 80 ? 5.260 1.048 -9.372 1.00 87.25 80 ASP A CA 1
ATOM 641 C C . ASP A 1 80 ? 4.287 1.543 -10.448 1.00 87.25 80 ASP A C 1
ATOM 643 O O . ASP A 1 80 ? 4.687 1.667 -11.608 1.00 87.25 80 ASP A O 1
ATOM 647 N N . ALA A 1 81 ? 3.076 1.975 -10.076 1.00 90.00 81 ALA A N 1
ATOM 648 C CA . ALA A 1 81 ? 2.079 2.509 -11.007 1.00 90.00 81 ALA A CA 1
ATOM 649 C C . ALA A 1 81 ? 2.574 3.713 -11.828 1.00 90.00 81 ALA A C 1
ATOM 651 O O . ALA A 1 81 ? 2.075 3.966 -12.925 1.00 90.00 81 ALA A O 1
ATOM 652 N N . PHE A 1 82 ? 3.562 4.462 -11.326 1.00 88.06 82 PHE A N 1
ATOM 653 C CA . PHE A 1 82 ? 4.127 5.627 -12.013 1.00 88.06 82 PHE A CA 1
ATOM 654 C C . PHE A 1 82 ? 5.475 5.357 -12.686 1.00 88.06 82 PHE A C 1
ATOM 656 O O . PHE A 1 82 ? 6.022 6.262 -13.318 1.00 88.06 82 PHE A O 1
ATOM 663 N N . ILE A 1 83 ? 6.026 4.146 -12.584 1.00 85.44 83 ILE A N 1
ATOM 664 C CA . ILE A 1 83 ? 7.388 3.860 -13.058 1.00 85.44 83 ILE A CA 1
ATOM 665 C C . ILE A 1 83 ? 7.526 4.027 -14.562 1.00 85.44 83 ILE A C 1
ATOM 667 O O . ILE A 1 83 ? 8.526 4.572 -15.018 1.00 85.44 83 ILE A O 1
ATOM 671 N N . TRP A 1 84 ? 6.503 3.644 -15.325 1.00 82.31 84 TRP A N 1
ATOM 672 C CA . TRP A 1 84 ? 6.480 3.837 -16.776 1.00 82.31 84 TRP A CA 1
ATOM 673 C C . TRP A 1 84 ? 6.616 5.316 -17.183 1.00 82.31 84 TRP A C 1
ATOM 675 O O . TRP A 1 84 ? 7.088 5.603 -18.278 1.00 82.31 84 TRP A O 1
ATOM 685 N N . SER A 1 85 ? 6.220 6.251 -16.308 1.00 82.94 85 SER A N 1
ATOM 686 C CA . SER A 1 85 ? 6.313 7.697 -16.552 1.00 82.94 85 SER A CA 1
ATOM 687 C C . SER A 1 85 ? 7.673 8.291 -16.167 1.00 82.94 85 SER A C 1
ATOM 689 O O . SER A 1 85 ? 7.966 9.436 -16.515 1.00 82.94 85 SER A O 1
ATOM 691 N N . ILE A 1 86 ? 8.516 7.533 -15.457 1.00 81.25 86 ILE A N 1
ATOM 692 C CA . ILE A 1 86 ? 9.865 7.962 -15.084 1.00 81.25 86 ILE A CA 1
ATOM 693 C C . ILE A 1 86 ? 10.763 7.757 -16.311 1.00 81.25 86 ILE A C 1
ATOM 695 O O . ILE A 1 86 ? 10.900 6.623 -16.772 1.00 81.25 86 ILE A O 1
ATOM 699 N N . PRO A 1 87 ? 11.396 8.813 -16.859 1.00 70.00 87 PRO A N 1
ATOM 700 C CA . PRO A 1 87 ? 12.161 8.699 -18.097 1.00 70.00 87 PRO A CA 1
ATOM 701 C C . PRO A 1 87 ? 13.265 7.640 -17.988 1.00 70.00 87 PRO A C 1
ATOM 703 O O . PRO A 1 87 ? 14.214 7.808 -17.224 1.00 70.00 87 PRO A O 1
ATOM 706 N N . ASN A 1 88 ? 13.169 6.553 -18.754 1.00 61.84 88 ASN A N 1
ATOM 707 C CA . ASN A 1 88 ? 14.202 5.522 -18.824 1.00 61.84 88 ASN A CA 1
ATOM 708 C C . ASN A 1 88 ? 15.124 5.829 -20.012 1.00 61.84 88 ASN A C 1
ATOM 710 O O . ASN A 1 88 ? 14.806 5.503 -21.154 1.00 61.84 88 ASN A O 1
ATOM 714 N N . LYS A 1 89 ? 16.249 6.514 -19.777 1.00 52.84 89 LYS A N 1
ATOM 715 C CA . LYS A 1 89 ? 17.224 6.833 -20.835 1.00 52.84 89 LYS A CA 1
ATOM 716 C C . LYS A 1 89 ? 18.092 5.610 -21.170 1.00 52.84 89 LYS A C 1
ATOM 718 O O . LYS A 1 89 ? 19.299 5.643 -20.976 1.00 52.84 89 LYS A O 1
ATOM 723 N N . ASN A 1 90 ? 17.488 4.547 -21.698 1.00 49.41 90 ASN A N 1
ATOM 724 C CA . ASN A 1 90 ? 18.209 3.396 -22.262 1.00 49.41 90 ASN A CA 1
ATOM 725 C C . ASN A 1 90 ? 18.337 3.492 -23.793 1.00 49.41 90 ASN A C 1
ATOM 727 O O . ASN A 1 90 ? 18.284 2.489 -24.498 1.00 49.41 90 ASN A O 1
ATOM 731 N N . THR A 1 91 ? 18.511 4.702 -24.324 1.00 46.59 91 THR A N 1
ATOM 732 C CA . THR A 1 91 ? 18.877 4.928 -25.726 1.00 46.59 91 THR A CA 1
ATOM 733 C C . THR A 1 91 ? 20.304 5.463 -25.772 1.00 46.59 91 THR A C 1
ATOM 735 O O . THR A 1 91 ? 20.530 6.654 -25.588 1.00 46.59 91 THR A O 1
ATOM 738 N N . SER A 1 92 ? 21.254 4.550 -25.971 1.00 48.06 92 SER A N 1
ATOM 739 C CA . SER A 1 92 ? 22.520 4.778 -26.678 1.00 48.06 92 SER A CA 1
ATOM 740 C C . SER A 1 92 ? 23.321 6.044 -26.326 1.00 48.06 92 SER A C 1
ATOM 742 O O . SER A 1 92 ? 23.367 6.972 -27.123 1.00 48.06 92 SER A O 1
ATOM 744 N N . SER A 1 93 ? 24.044 6.053 -25.201 1.00 42.50 93 SER A N 1
ATOM 745 C CA . SER A 1 93 ? 25.325 6.780 -25.088 1.00 42.50 93 SER A CA 1
ATOM 746 C C . SER A 1 93 ? 26.035 6.454 -23.773 1.00 42.50 93 SER A C 1
ATOM 748 O O . SER A 1 93 ? 25.494 6.664 -22.688 1.00 42.50 93 SER A O 1
ATOM 750 N N . VAL A 1 94 ? 27.270 5.967 -23.881 1.00 47.66 94 VAL A N 1
ATOM 751 C CA . VAL A 1 94 ? 28.221 5.765 -22.783 1.00 47.66 94 VAL A CA 1
ATOM 752 C C . VAL A 1 94 ? 28.607 7.133 -22.204 1.00 47.66 94 VAL A C 1
ATOM 754 O O . VAL A 1 94 ? 29.540 7.770 -22.676 1.00 47.66 94 VAL A O 1
ATOM 757 N N . SER A 1 95 ? 27.866 7.617 -21.206 1.00 42.94 95 SER A N 1
ATOM 758 C CA . SER A 1 95 ? 28.244 8.791 -20.406 1.00 42.94 95 SER A CA 1
ATOM 759 C C . SER A 1 95 ? 27.412 8.851 -19.124 1.00 42.94 95 SER A C 1
ATOM 761 O O . SER A 1 95 ? 26.209 9.071 -19.211 1.00 42.94 95 SER A O 1
ATOM 763 N N . MET A 1 96 ? 28.048 8.635 -17.964 1.00 49.31 96 MET A N 1
ATOM 764 C CA . MET A 1 96 ? 27.617 8.970 -16.588 1.00 49.31 96 MET A CA 1
ATOM 765 C C . MET A 1 96 ? 26.113 9.298 -16.386 1.00 49.31 96 MET A C 1
ATOM 767 O O . MET A 1 96 ? 25.742 10.376 -15.927 1.00 49.31 96 MET A O 1
ATOM 771 N N . SER A 1 97 ? 25.212 8.382 -16.746 1.00 48.25 97 SER A N 1
ATOM 772 C CA . SER A 1 97 ? 23.772 8.608 -16.646 1.00 48.25 97 SER A CA 1
ATOM 773 C C . SER A 1 97 ? 23.297 8.157 -15.270 1.00 48.25 97 SER A C 1
ATOM 775 O O . SER A 1 97 ? 23.157 6.958 -15.019 1.00 48.25 97 SER A O 1
ATOM 777 N N . SER A 1 98 ? 23.063 9.106 -14.364 1.00 55.66 98 SER A N 1
ATOM 778 C CA . SER A 1 98 ? 22.402 8.850 -13.083 1.00 55.66 98 SER A CA 1
ATOM 779 C C . SER A 1 98 ? 21.123 8.051 -13.331 1.00 55.66 98 SER A C 1
ATOM 781 O O . SER A 1 98 ? 20.233 8.519 -14.041 1.00 55.66 98 SER A O 1
ATOM 783 N N . ASN A 1 99 ? 21.043 6.839 -12.780 1.00 78.31 99 ASN A N 1
ATOM 784 C CA . ASN A 1 99 ? 19.883 5.965 -12.924 1.00 78.31 99 ASN A CA 1
ATOM 785 C C . ASN A 1 99 ? 18.625 6.729 -12.465 1.00 78.31 99 ASN A C 1
ATOM 787 O O . ASN A 1 99 ? 18.497 7.078 -11.291 1.00 78.31 99 ASN A O 1
ATOM 791 N N . THR A 1 100 ? 17.720 7.048 -13.389 1.00 84.69 100 THR A N 1
ATOM 792 C CA . THR A 1 100 ? 16.544 7.898 -13.138 1.00 84.69 100 THR A CA 1
ATOM 793 C C . THR A 1 100 ? 15.612 7.294 -12.092 1.00 84.69 100 THR A C 1
ATOM 795 O O . THR A 1 100 ? 15.036 8.027 -11.288 1.00 84.69 100 THR A O 1
ATOM 798 N N . LEU A 1 101 ? 15.557 5.961 -12.007 1.00 86.25 101 LEU A N 1
ATOM 799 C CA . LEU A 1 101 ? 14.875 5.246 -10.928 1.00 86.25 101 LEU A CA 1
ATOM 800 C C . LEU A 1 101 ? 15.571 5.433 -9.578 1.00 86.25 101 LEU A C 1
ATOM 802 O O . LEU A 1 101 ? 14.893 5.559 -8.565 1.00 86.25 101 LEU A O 1
ATOM 806 N N . ALA A 1 102 ? 16.902 5.513 -9.535 1.00 88.00 102 ALA A N 1
ATOM 807 C CA . ALA A 1 102 ? 17.620 5.808 -8.293 1.00 88.00 102 ALA A CA 1
ATOM 808 C C . ALA A 1 102 ? 17.352 7.246 -7.817 1.00 88.00 102 ALA A C 1
ATOM 810 O O . ALA A 1 102 ? 17.178 7.480 -6.618 1.00 88.00 102 ALA A O 1
ATOM 811 N N . VAL A 1 103 ? 17.247 8.206 -8.744 1.00 89.94 103 VAL A N 1
ATOM 812 C CA . VAL A 1 103 ? 16.849 9.589 -8.429 1.00 89.94 103 VAL A CA 1
ATOM 813 C C . VAL A 1 103 ? 15.422 9.624 -7.879 1.00 89.94 103 VAL A C 1
ATOM 815 O O . VAL A 1 103 ? 15.202 10.177 -6.802 1.00 89.94 103 VAL A O 1
ATOM 818 N N . ALA A 1 104 ? 14.470 8.982 -8.561 1.00 91.94 104 ALA A N 1
ATOM 819 C CA . ALA A 1 104 ? 13.090 8.865 -8.096 1.00 91.94 104 ALA A CA 1
ATOM 820 C C . ALA A 1 104 ? 13.017 8.185 -6.717 1.00 91.94 104 ALA A C 1
ATOM 822 O O . ALA A 1 104 ? 12.444 8.734 -5.777 1.00 91.94 104 ALA A O 1
ATOM 823 N N . SER A 1 105 ? 13.697 7.050 -6.541 1.00 92.56 105 SER A N 1
ATOM 824 C CA . SER A 1 105 ? 13.800 6.359 -5.253 1.00 92.56 105 SER A CA 1
ATOM 825 C C . SER A 1 105 ? 14.298 7.290 -4.153 1.00 92.56 105 SER A C 1
ATOM 827 O O . SER A 1 105 ? 13.719 7.331 -3.073 1.00 92.56 105 SER A O 1
ATOM 829 N N . THR A 1 106 ? 15.349 8.065 -4.420 1.00 93.31 106 THR A N 1
ATOM 830 C CA . THR A 1 106 ? 15.917 9.004 -3.445 1.00 93.31 106 THR A CA 1
ATOM 831 C C . THR A 1 106 ? 14.906 10.090 -3.072 1.00 93.31 106 THR A C 1
ATOM 833 O O . THR A 1 106 ? 14.699 10.359 -1.890 1.00 93.31 106 THR A O 1
ATOM 836 N N . GLN A 1 107 ? 14.216 10.670 -4.058 1.00 94.50 107 GLN A N 1
ATOM 837 C CA . GLN A 1 107 ? 13.183 11.687 -3.832 1.00 94.50 107 GLN A CA 1
ATOM 838 C C . GLN A 1 107 ? 12.021 11.174 -2.974 1.00 94.50 107 GLN A C 1
ATOM 840 O O . GLN A 1 107 ? 11.560 11.905 -2.092 1.00 94.50 107 GLN A O 1
ATOM 845 N N . LEU A 1 108 ? 11.565 9.942 -3.221 1.00 95.12 108 LEU A N 1
ATOM 846 C CA . LEU A 1 108 ? 10.516 9.286 -2.442 1.00 95.12 108 LEU A CA 1
ATOM 847 C C . LEU A 1 108 ? 10.983 9.015 -1.009 1.00 95.12 108 LEU A C 1
ATOM 849 O O . LEU A 1 108 ? 10.310 9.398 -0.054 1.00 95.12 108 LEU A O 1
ATOM 853 N N . ILE A 1 109 ? 12.153 8.394 -0.853 1.00 95.25 109 ILE A N 1
ATOM 854 C CA . ILE A 1 109 ? 12.706 7.999 0.446 1.00 95.25 109 ILE A CA 1
ATOM 855 C C . ILE A 1 109 ? 12.949 9.203 1.352 1.00 95.25 109 ILE A C 1
ATOM 857 O O . ILE A 1 109 ? 12.640 9.127 2.541 1.00 95.25 109 ILE A O 1
ATOM 861 N N . ILE A 1 110 ? 13.469 10.314 0.820 1.00 95.31 110 ILE A N 1
ATOM 862 C CA . ILE A 1 110 ? 13.694 11.542 1.598 1.00 95.31 110 ILE A CA 1
ATOM 863 C C . ILE A 1 110 ? 12.378 12.030 2.212 1.00 95.31 110 ILE A C 1
ATOM 865 O O . ILE A 1 110 ? 12.310 12.278 3.418 1.00 95.31 110 ILE A O 1
ATOM 869 N N . ARG A 1 111 ? 11.319 12.116 1.401 1.00 96.75 111 ARG A N 1
ATOM 870 C CA . ARG A 1 111 ? 9.995 12.580 1.839 1.00 96.75 111 ARG A CA 1
ATOM 871 C C . ARG A 1 111 ? 9.360 11.618 2.823 1.00 96.75 111 ARG A C 1
ATOM 873 O O . ARG A 1 111 ? 8.917 12.030 3.891 1.00 96.75 111 ARG A O 1
ATOM 880 N N . LEU A 1 112 ? 9.376 10.330 2.500 1.00 95.56 112 LEU A N 1
ATOM 881 C CA . LEU A 1 112 ? 8.767 9.310 3.337 1.00 95.56 112 LEU A CA 1
ATOM 882 C C . LEU A 1 112 ? 9.474 9.207 4.696 1.00 95.56 112 LEU A C 1
ATOM 884 O O . LEU A 1 112 ? 8.814 9.182 5.727 1.00 95.56 112 LEU A O 1
ATOM 888 N N . THR A 1 113 ? 10.809 9.243 4.721 1.00 94.31 113 THR A N 1
ATOM 889 C CA . THR A 1 113 ? 11.587 9.220 5.972 1.00 94.31 113 THR A CA 1
ATOM 890 C C . THR A 1 113 ? 11.335 10.472 6.809 1.00 94.31 113 THR A C 1
ATOM 892 O O . THR A 1 113 ? 11.221 10.373 8.032 1.00 94.31 113 THR A O 1
ATOM 895 N N . LYS A 1 114 ? 11.216 11.649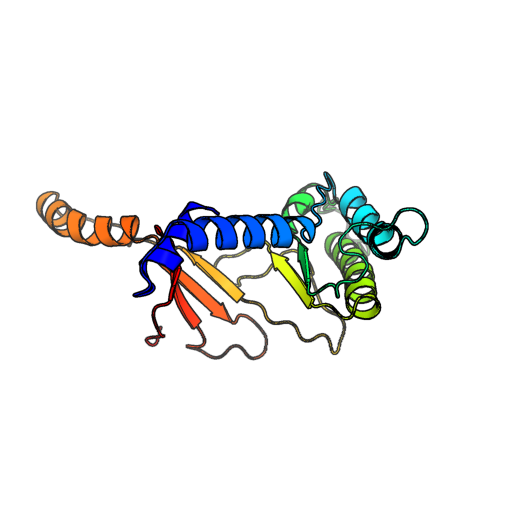 6.175 1.00 95.00 114 LYS A N 1
ATOM 896 C CA . LYS A 1 114 ? 10.833 12.895 6.856 1.00 95.00 114 LYS A CA 1
ATOM 897 C C . LYS A 1 114 ? 9.464 12.749 7.524 1.00 95.00 114 LYS A C 1
ATOM 899 O O . LYS A 1 114 ? 9.344 13.064 8.703 1.00 95.00 114 LYS A O 1
ATOM 904 N N . LEU A 1 115 ? 8.466 12.233 6.805 1.00 96.00 115 LEU A N 1
ATOM 905 C CA . LEU A 1 115 ? 7.106 12.040 7.321 1.00 96.00 115 LEU A CA 1
ATOM 906 C C . LEU A 1 115 ? 7.036 10.995 8.437 1.00 96.00 115 LEU A C 1
ATOM 908 O O . LEU A 1 115 ? 6.457 11.269 9.481 1.00 96.00 115 LEU A O 1
ATOM 912 N N . ILE A 1 116 ? 7.666 9.832 8.254 1.00 94.25 116 ILE A N 1
ATOM 913 C CA . ILE A 1 116 ? 7.751 8.767 9.267 1.00 94.25 116 ILE A CA 1
ATOM 914 C C . ILE A 1 116 ? 8.296 9.321 10.584 1.00 94.25 116 ILE A C 1
ATOM 916 O O . ILE A 1 116 ? 7.730 9.056 11.642 1.00 94.25 116 ILE A O 1
ATOM 920 N N . LYS A 1 117 ? 9.372 10.118 10.519 1.00 93.62 117 LYS A N 1
ATOM 921 C CA . LYS A 1 117 ? 9.983 10.743 11.698 1.00 93.62 117 LYS A CA 1
ATOM 922 C C . LYS A 1 117 ? 9.084 11.814 12.305 1.00 93.62 117 LYS A C 1
ATOM 924 O O . LYS A 1 117 ? 8.841 11.778 13.505 1.00 93.62 117 LYS A O 1
ATOM 929 N N . LEU A 1 118 ? 8.576 12.735 11.484 1.00 95.12 118 LEU A N 1
ATOM 930 C CA . LEU A 1 118 ? 7.732 13.843 11.939 1.00 95.12 118 LEU A CA 1
ATOM 931 C C . LEU A 1 118 ? 6.457 13.343 12.627 1.00 95.12 118 LEU A C 1
ATOM 933 O O . LEU A 1 118 ? 6.073 13.852 13.672 1.00 95.12 118 LEU A O 1
ATOM 937 N N . LEU A 1 119 ? 5.818 12.333 12.043 1.00 93.06 119 LEU A N 1
ATOM 938 C CA . LEU A 1 119 ? 4.531 11.807 12.492 1.00 93.06 119 LEU A CA 1
ATOM 939 C C . LEU A 1 119 ? 4.686 10.611 13.443 1.00 93.06 119 LEU A C 1
ATOM 941 O O . LEU A 1 119 ? 3.693 10.113 13.968 1.00 93.06 119 LEU A O 1
ATOM 945 N N . SER A 1 120 ? 5.920 10.138 13.664 1.00 93.62 120 SER A N 1
ATOM 946 C CA . SER A 1 120 ? 6.229 8.939 14.456 1.00 93.62 120 SER A CA 1
ATOM 947 C C . SER A 1 120 ? 5.362 7.733 14.060 1.00 93.62 120 SER A C 1
ATOM 949 O O . SER A 1 120 ? 4.785 7.056 14.918 1.00 93.62 120 SER A O 1
ATOM 951 N N . CYS A 1 121 ? 5.241 7.487 12.754 1.00 94.06 121 CYS A N 1
ATOM 952 C CA . CYS A 1 121 ? 4.331 6.497 12.172 1.00 94.06 121 CYS A CA 1
ATOM 953 C C . CYS A 1 121 ? 5.069 5.477 11.294 1.00 94.06 121 CYS A C 1
ATOM 955 O O . CYS A 1 121 ? 6.182 5.729 10.838 1.00 94.06 121 CYS A O 1
ATOM 957 N N . GLY A 1 122 ? 4.458 4.317 11.051 1.00 94.56 122 GLY A N 1
ATOM 958 C CA . GLY A 1 122 ? 4.985 3.341 10.093 1.00 94.56 122 GLY A CA 1
ATOM 959 C C . GLY A 1 122 ? 4.671 3.721 8.643 1.00 94.56 122 GLY A C 1
ATOM 960 O O . GLY A 1 122 ? 3.746 4.488 8.383 1.00 94.56 122 GLY A O 1
ATOM 961 N N . ALA A 1 123 ? 5.391 3.138 7.686 1.00 95.38 123 ALA A N 1
ATOM 962 C CA . ALA A 1 123 ? 5.002 3.191 6.280 1.00 95.38 123 ALA A CA 1
ATOM 963 C C . ALA A 1 123 ? 4.819 1.784 5.717 1.00 95.38 123 ALA A C 1
ATOM 965 O O . ALA A 1 123 ? 5.661 0.910 5.929 1.00 95.38 123 ALA A O 1
ATOM 966 N N . VAL A 1 124 ? 3.723 1.586 4.992 1.00 95.88 124 VAL A N 1
ATOM 967 C CA . VAL A 1 124 ? 3.428 0.362 4.249 1.00 95.88 124 VAL A CA 1
ATOM 968 C C . VAL A 1 124 ? 3.415 0.715 2.774 1.00 95.88 124 VAL A C 1
ATOM 970 O O . VAL A 1 124 ? 2.757 1.664 2.357 1.00 95.88 124 VAL A O 1
ATOM 973 N N . LEU A 1 125 ? 4.208 -0.014 2.004 1.00 94.81 125 LEU A N 1
ATOM 974 C CA . LEU A 1 125 ? 4.408 0.217 0.586 1.00 94.81 125 LEU A CA 1
ATOM 975 C C . LEU A 1 125 ? 4.041 -1.069 -0.136 1.00 94.81 125 LEU A C 1
ATOM 977 O O . LEU A 1 125 ? 4.500 -2.143 0.264 1.00 94.81 125 LEU A O 1
ATOM 981 N N . THR A 1 126 ? 3.261 -0.949 -1.196 1.00 93.88 126 THR A N 1
ATOM 982 C CA . THR A 1 126 ? 2.953 -2.052 -2.101 1.00 93.88 126 THR A CA 1
ATOM 983 C C . THR A 1 126 ? 3.501 -1.757 -3.491 1.00 93.88 126 THR A C 1
ATOM 985 O O . THR A 1 126 ? 3.768 -0.607 -3.859 1.00 93.88 126 THR A O 1
ATOM 988 N N . SER A 1 127 ? 3.826 -2.842 -4.184 1.00 91.06 127 SER A N 1
ATOM 989 C CA . SER A 1 127 ? 4.379 -2.825 -5.532 1.00 91.06 127 SER A CA 1
ATOM 990 C C . SER A 1 127 ? 4.179 -4.189 -6.163 1.00 91.06 127 SER A C 1
ATOM 992 O O . SER A 1 127 ? 4.392 -5.204 -5.476 1.00 91.06 127 SER A O 1
ATOM 994 N N . HIS A 1 128 ? 3.936 -4.252 -7.465 1.00 88.50 128 HIS A N 1
ATOM 995 C CA . HIS A 1 128 ? 4.107 -5.512 -8.169 1.00 88.50 128 HIS A CA 1
ATOM 996 C C . HIS A 1 128 ? 5.584 -5.911 -8.247 1.00 88.50 128 HIS A C 1
ATOM 998 O O . HIS A 1 128 ? 6.516 -5.099 -8.287 1.00 88.50 128 HIS A O 1
ATOM 1004 N N . SER A 1 129 ? 5.820 -7.223 -8.242 1.00 82.50 129 SER A N 1
ATOM 1005 C CA . SER A 1 129 ? 7.170 -7.729 -8.426 1.00 82.50 129 SER A CA 1
ATOM 1006 C C . SER A 1 129 ? 7.590 -7.618 -9.887 1.00 82.50 129 SER A C 1
ATOM 1008 O O . SER A 1 129 ? 6.896 -8.093 -10.781 1.00 82.50 129 SER A O 1
ATOM 1010 N N . THR A 1 130 ? 8.790 -7.088 -10.117 1.00 73.56 130 THR A N 1
ATOM 1011 C CA . THR A 1 130 ? 9.424 -7.101 -11.446 1.00 73.56 130 THR A CA 1
ATOM 1012 C C . THR A 1 130 ? 9.924 -8.485 -11.872 1.00 73.56 130 THR A C 1
ATOM 1014 O O . THR A 1 130 ? 10.247 -8.691 -13.039 1.00 73.56 130 THR A O 1
ATOM 1017 N N . SER A 1 131 ? 10.028 -9.440 -10.941 1.00 73.06 131 SER A N 1
ATOM 1018 C CA . SER A 1 131 ? 10.576 -10.774 -11.190 1.00 73.06 131 SER A CA 1
ATOM 1019 C C . SER A 1 131 ? 10.038 -11.788 -10.178 1.00 73.06 131 SER A C 1
ATOM 1021 O O . SER A 1 131 ? 10.264 -11.667 -8.973 1.00 73.06 131 SER A O 1
ATOM 1023 N N . GLN A 1 132 ? 9.401 -12.843 -10.692 1.00 69.44 132 GLN A N 1
ATOM 1024 C CA . GLN A 1 132 ? 8.765 -13.904 -9.902 1.00 69.44 132 GLN A CA 1
ATOM 1025 C C . GLN A 1 132 ? 9.735 -14.688 -9.001 1.00 69.44 132 GLN A C 1
ATOM 1027 O O . GLN A 1 132 ? 9.303 -15.300 -8.033 1.00 69.44 132 GLN A O 1
ATOM 1032 N N . SER A 1 133 ? 11.038 -14.687 -9.297 1.00 71.19 133 SER A N 1
ATOM 1033 C CA . SER A 1 133 ? 12.041 -15.387 -8.484 1.00 71.19 133 SER A CA 1
ATOM 1034 C C . SER A 1 133 ? 12.671 -14.502 -7.408 1.00 71.19 133 SER A C 1
ATOM 1036 O O . SER A 1 133 ? 13.045 -14.999 -6.351 1.00 71.19 133 SER A O 1
ATOM 1038 N N . SER A 1 134 ? 12.791 -13.194 -7.656 1.00 70.81 134 SER A N 1
ATOM 1039 C CA . SER A 1 134 ? 13.523 -12.279 -6.768 1.00 70.81 134 SER A CA 1
ATOM 1040 C C . SER A 1 134 ? 12.629 -11.398 -5.896 1.00 70.81 134 SER A C 1
ATOM 1042 O O . SER A 1 134 ? 13.132 -10.785 -4.951 1.00 70.81 134 SER A O 1
ATOM 1044 N N . TYR A 1 135 ? 11.323 -11.321 -6.195 1.00 78.38 135 TYR A N 1
ATOM 1045 C CA . TYR A 1 135 ? 10.331 -10.524 -5.459 1.00 78.38 135 TYR A CA 1
ATOM 1046 C C . TYR A 1 135 ? 10.804 -9.088 -5.187 1.00 78.38 135 TYR A C 1
ATOM 1048 O O . TYR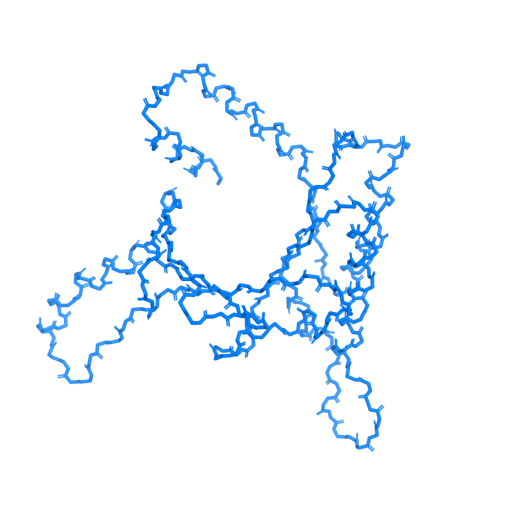 A 1 135 ? 10.544 -8.508 -4.131 1.00 78.38 135 TYR A O 1
ATOM 1056 N N . ARG A 1 136 ? 11.558 -8.518 -6.137 1.00 78.50 136 ARG A N 1
ATOM 1057 C CA . ARG A 1 136 ? 12.181 -7.207 -5.973 1.00 78.50 136 ARG A CA 1
ATOM 1058 C C . ARG A 1 136 ? 11.239 -6.106 -6.473 1.00 78.50 136 ARG A C 1
ATOM 1060 O O . ARG A 1 136 ? 10.859 -6.142 -7.651 1.00 78.50 136 ARG A O 1
ATOM 1067 N N . PRO A 1 137 ? 10.887 -5.129 -5.618 1.00 82.56 137 PRO A N 1
ATOM 1068 C CA . PRO A 1 137 ? 10.153 -3.954 -6.056 1.00 82.56 137 PRO A CA 1
ATOM 1069 C C . PRO A 1 137 ? 11.066 -3.081 -6.920 1.00 82.56 137 PRO A C 1
ATOM 1071 O O . PRO A 1 137 ? 12.283 -3.038 -6.711 1.00 82.56 137 PRO A O 1
ATOM 1074 N N . ALA A 1 138 ? 10.495 -2.368 -7.884 1.00 83.12 138 ALA A N 1
ATOM 1075 C CA . ALA A 1 138 ? 11.271 -1.437 -8.698 1.00 83.12 138 ALA A CA 1
ATOM 1076 C C . ALA A 1 138 ? 11.618 -0.138 -7.940 1.00 83.12 138 ALA A C 1
ATOM 1078 O O . ALA A 1 138 ? 12.653 0.472 -8.211 1.00 83.12 138 ALA A O 1
ATOM 1079 N N . LEU A 1 139 ? 10.804 0.247 -6.949 1.00 87.12 139 LEU A N 1
ATOM 1080 C CA . LEU A 1 139 ? 11.038 1.363 -6.033 1.00 87.12 139 LEU A CA 1
ATOM 1081 C C . LEU A 1 139 ? 10.539 1.011 -4.617 1.00 87.12 139 LEU A C 1
ATOM 1083 O O . LEU A 1 139 ? 9.517 0.341 -4.494 1.00 87.12 139 LEU A O 1
ATOM 1087 N N . PRO A 1 140 ? 11.192 1.494 -3.545 1.00 89.19 140 PRO A N 1
ATOM 1088 C CA . PRO A 1 140 ? 12.503 2.141 -3.533 1.00 89.19 140 PRO A CA 1
ATOM 1089 C C . PRO A 1 140 ? 13.628 1.175 -3.936 1.00 89.19 140 PRO A C 1
ATOM 1091 O O . PRO A 1 140 ? 13.613 -0.002 -3.577 1.00 89.19 140 PRO A O 1
ATOM 1094 N N . THR A 1 141 ? 14.640 1.666 -4.654 1.00 87.19 141 THR A N 1
ATOM 1095 C CA . THR A 1 141 ? 15.798 0.856 -5.072 1.00 87.19 141 THR A CA 1
ATOM 1096 C C . THR A 1 141 ? 16.715 0.497 -3.902 1.00 87.19 141 THR A C 1
ATOM 1098 O O . THR A 1 141 ? 17.419 -0.514 -3.956 1.00 87.19 141 THR A O 1
ATOM 1101 N N . SER A 1 142 ? 16.715 1.329 -2.859 1.00 86.25 142 SER A N 1
ATOM 1102 C CA . SER A 1 142 ? 17.517 1.193 -1.644 1.00 86.25 142 SER A CA 1
ATOM 1103 C C . SER A 1 142 ? 16.887 1.979 -0.495 1.00 86.25 142 SER A C 1
ATOM 1105 O O . SER A 1 142 ? 16.183 2.963 -0.723 1.00 86.25 142 SER A O 1
ATOM 1107 N N . TRP A 1 143 ? 17.201 1.580 0.735 1.00 88.44 143 TRP A N 1
ATOM 1108 C CA . TRP A 1 143 ? 16.781 2.273 1.951 1.00 88.44 143 TRP A CA 1
ATOM 1109 C C . TRP A 1 143 ? 17.981 2.907 2.662 1.00 88.44 143 TRP A C 1
ATOM 1111 O O . TRP A 1 143 ? 19.085 2.367 2.562 1.00 88.44 143 TRP A O 1
ATOM 1121 N N . PRO A 1 144 ? 17.795 4.026 3.387 1.00 87.88 144 PRO A N 1
ATOM 1122 C CA . PRO A 1 144 ? 18.856 4.619 4.193 1.00 87.88 144 PRO A CA 1
ATOM 1123 C C . PRO A 1 144 ? 19.354 3.638 5.256 1.00 87.88 144 PRO A C 1
ATOM 1125 O O . PRO A 1 144 ? 18.576 2.841 5.792 1.00 87.88 144 PRO A O 1
ATOM 1128 N N . GLN A 1 145 ? 20.637 3.731 5.602 1.00 86.88 145 GLN A N 1
ATOM 1129 C CA . GLN A 1 145 ? 21.228 2.908 6.653 1.00 86.88 145 GLN A CA 1
ATOM 1130 C C . GLN A 1 145 ? 20.467 3.074 7.980 1.00 86.88 145 GLN A C 1
ATOM 1132 O O . GLN A 1 145 ? 20.063 4.176 8.345 1.00 86.88 145 GLN A O 1
ATOM 1137 N N . GLY A 1 146 ? 20.255 1.963 8.689 1.00 83.88 146 GLY A N 1
ATOM 1138 C CA . GLY A 1 146 ? 19.512 1.940 9.954 1.00 83.88 146 GLY A CA 1
ATOM 1139 C C . GLY A 1 146 ? 17.986 1.921 9.807 1.00 83.88 146 GLY A C 1
ATOM 1140 O O . GLY A 1 146 ? 17.287 1.821 10.812 1.00 83.88 146 GLY A O 1
ATOM 1141 N N . THR A 1 147 ? 17.445 1.968 8.584 1.00 86.62 147 THR A N 1
ATOM 1142 C CA . THR A 1 147 ? 16.002 1.783 8.371 1.00 86.62 147 THR A CA 1
ATOM 1143 C C . THR A 1 147 ? 15.637 0.312 8.563 1.00 86.62 147 THR A C 1
ATOM 1145 O O . THR A 1 147 ? 16.130 -0.550 7.835 1.00 86.62 147 THR A O 1
ATOM 1148 N N . SER A 1 148 ? 14.753 0.018 9.519 1.00 88.19 148 SER A N 1
ATOM 1149 C CA . SER A 1 148 ? 14.177 -1.321 9.665 1.00 88.19 148 SER A CA 1
ATOM 1150 C C . SER A 1 148 ? 13.124 -1.540 8.582 1.00 88.19 148 SER A C 1
ATOM 1152 O O . SER A 1 148 ? 12.079 -0.892 8.583 1.00 88.19 148 SER A O 1
ATOM 1154 N N . VAL A 1 149 ? 13.415 -2.431 7.635 1.00 88.81 149 VAL A N 1
ATOM 1155 C CA . VAL A 1 149 ? 12.529 -2.738 6.509 1.00 88.81 149 VAL A CA 1
ATOM 1156 C C . VAL A 1 149 ? 12.200 -4.217 6.538 1.00 88.81 149 VAL A C 1
ATOM 1158 O O . VAL A 1 149 ? 13.085 -5.063 6.422 1.00 88.81 149 VAL A O 1
ATOM 1161 N N . THR A 1 150 ? 10.912 -4.525 6.642 1.00 89.81 150 THR A N 1
ATOM 1162 C CA . THR A 1 150 ? 10.399 -5.879 6.431 1.00 89.81 150 THR A CA 1
ATOM 1163 C C . THR A 1 150 ? 9.741 -5.922 5.066 1.00 89.81 150 THR A C 1
ATOM 1165 O O . THR A 1 150 ? 8.850 -5.125 4.788 1.00 89.81 150 THR A O 1
ATOM 1168 N N . ARG A 1 151 ? 10.183 -6.841 4.206 1.00 88.88 151 ARG A N 1
ATOM 1169 C CA . ARG A 1 151 ? 9.540 -7.081 2.914 1.00 88.88 151 ARG A CA 1
ATOM 1170 C C . ARG A 1 151 ? 8.834 -8.418 2.964 1.00 88.88 151 ARG A C 1
ATOM 1172 O O . ARG A 1 151 ? 9.424 -9.410 3.397 1.00 88.88 151 ARG A O 1
ATOM 1179 N N . LEU A 1 152 ? 7.599 -8.419 2.497 1.00 90.81 152 LEU A N 1
ATOM 1180 C CA . LEU A 1 152 ? 6.771 -9.603 2.390 1.00 90.81 152 LEU A CA 1
ATOM 1181 C C . LEU A 1 152 ? 6.488 -9.837 0.910 1.00 90.81 152 LEU A C 1
ATOM 1183 O O . LEU A 1 152 ? 6.078 -8.913 0.209 1.00 9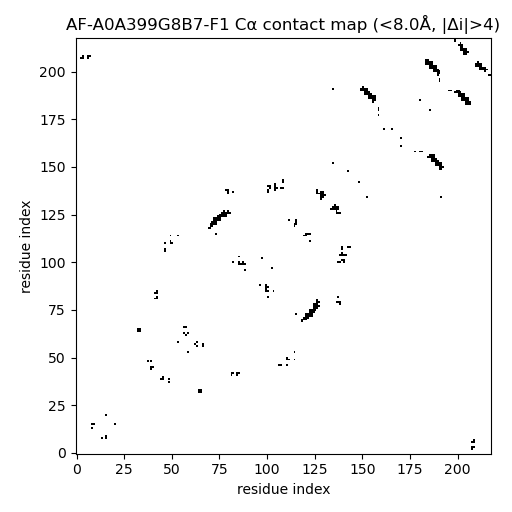0.81 152 LEU A O 1
ATOM 1187 N N . ALA A 1 153 ? 6.742 -11.050 0.435 1.00 90.25 153 ALA A N 1
ATOM 1188 C CA . ALA A 1 153 ? 6.234 -11.501 -0.848 1.00 90.25 153 ALA A CA 1
ATOM 1189 C C . ALA A 1 153 ? 4.859 -12.114 -0.621 1.00 90.25 153 ALA A C 1
ATOM 1191 O O . ALA A 1 153 ? 4.678 -12.883 0.320 1.00 90.25 153 ALA A O 1
ATOM 1192 N N . ILE A 1 154 ? 3.908 -11.759 -1.479 1.00 89.88 154 ILE A N 1
ATOM 1193 C CA . ILE A 1 154 ? 2.558 -12.309 -1.465 1.00 89.88 154 ILE A CA 1
ATOM 1194 C C . ILE A 1 154 ? 2.276 -12.833 -2.866 1.00 89.88 154 ILE A C 1
ATOM 1196 O O . ILE A 1 154 ? 2.475 -12.115 -3.848 1.00 89.88 154 ILE A O 1
ATOM 1200 N N . ARG A 1 155 ? 1.800 -14.072 -2.971 1.00 87.12 155 ARG A N 1
ATOM 1201 C CA . ARG A 1 155 ? 1.304 -14.621 -4.237 1.00 87.12 155 ARG A CA 1
ATOM 1202 C C . ARG A 1 155 ? 0.011 -15.380 -4.030 1.00 87.12 155 ARG A C 1
ATOM 1204 O O . ARG A 1 155 ? -0.232 -15.944 -2.964 1.00 87.12 155 ARG A O 1
ATOM 1211 N N . ARG A 1 156 ? -0.793 -15.439 -5.086 1.00 85.62 156 ARG A N 1
ATOM 1212 C CA . ARG A 1 156 ? -1.867 -16.422 -5.180 1.00 85.62 156 ARG A CA 1
ATOM 1213 C C . ARG A 1 156 ? -1.244 -17.792 -5.444 1.00 85.62 156 ARG A C 1
ATOM 1215 O O . ARG A 1 156 ? -0.298 -17.886 -6.222 1.00 85.62 156 ARG A O 1
ATOM 1222 N N . VAL A 1 157 ? -1.752 -18.831 -4.789 1.00 81.94 157 VAL A N 1
ATOM 1223 C CA . VAL A 1 157 ? -1.306 -20.204 -5.051 1.00 81.94 157 VAL A CA 1
ATOM 1224 C C . VAL A 1 157 ? -1.842 -20.631 -6.414 1.00 81.94 157 VAL A C 1
ATOM 1226 O O . VAL A 1 157 ? -3.057 -20.650 -6.625 1.00 81.94 157 VAL A O 1
ATOM 1229 N N . ASP A 1 158 ? -0.932 -20.944 -7.334 1.00 72.94 158 ASP A N 1
ATOM 1230 C CA . ASP A 1 158 ? -1.286 -21.427 -8.664 1.00 72.94 158 ASP A CA 1
ATOM 1231 C C . ASP A 1 158 ? -1.824 -22.856 -8.594 1.00 72.94 158 ASP A C 1
ATOM 1233 O O . ASP A 1 158 ? -1.331 -23.700 -7.842 1.00 72.94 158 ASP A O 1
ATOM 1237 N N . VAL A 1 159 ? -2.826 -23.146 -9.423 1.00 70.81 159 VAL A N 1
ATOM 1238 C CA . VAL A 1 159 ? -3.298 -24.518 -9.608 1.00 70.81 159 VAL A CA 1
ATOM 1239 C C . VAL A 1 159 ? -2.411 -25.199 -10.649 1.00 70.81 159 VAL A C 1
ATOM 1241 O O . VAL A 1 159 ? -2.312 -24.689 -11.770 1.00 70.81 159 VAL A O 1
ATOM 1244 N N . PRO A 1 160 ? -1.768 -26.336 -10.317 1.00 70.62 160 PRO A N 1
ATOM 1245 C CA . PRO A 1 160 ? -0.936 -27.063 -11.264 1.00 70.62 160 PRO A CA 1
ATOM 1246 C C . PRO A 1 160 ? -1.718 -27.392 -12.536 1.00 70.62 160 PRO A C 1
ATOM 1248 O O . PRO A 1 160 ? -2.849 -27.890 -12.469 1.00 70.62 160 PRO A O 1
ATOM 1251 N N . LYS A 1 161 ? -1.098 -27.140 -13.696 1.00 73.25 161 LYS A N 1
ATOM 1252 C CA . LYS A 1 161 ? -1.635 -27.579 -14.990 1.00 73.25 161 LYS A CA 1
ATOM 1253 C C . LYS A 1 161 ? -1.776 -29.104 -14.995 1.00 73.25 161 LYS A C 1
ATOM 1255 O O . LYS A 1 161 ? -1.073 -29.805 -14.265 1.00 73.25 161 LYS A O 1
ATOM 1260 N N . PHE A 1 162 ? -2.688 -29.612 -15.817 1.00 77.88 162 PHE A N 1
ATOM 1261 C CA . PHE A 1 162 ? -2.780 -31.047 -16.056 1.00 77.88 162 PHE A CA 1
ATOM 1262 C C . PHE A 1 162 ? -1.456 -31.593 -16.595 1.00 77.88 162 PHE A C 1
ATOM 1264 O O . PHE A 1 162 ? -0.750 -30.898 -17.334 1.00 77.88 162 PHE A O 1
ATOM 1271 N N . ALA A 1 163 ? -1.125 -32.826 -16.208 1.00 80.44 163 ALA A N 1
ATOM 1272 C CA . ALA A 1 163 ? 0.051 -33.498 -16.732 1.00 80.44 163 ALA A CA 1
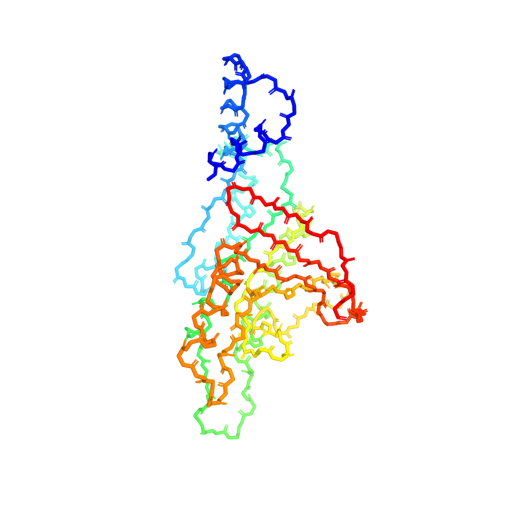ATOM 1273 C C . ALA A 1 163 ? -0.054 -33.601 -18.265 1.00 80.44 163 ALA A C 1
ATOM 1275 O O . ALA A 1 163 ? -1.149 -33.844 -18.789 1.00 80.44 163 ALA A O 1
ATOM 1276 N N . PRO A 1 164 ? 1.053 -33.412 -19.004 1.00 78.44 164 PRO A N 1
ATOM 1277 C CA . PRO A 1 164 ? 1.061 -33.683 -20.433 1.00 78.44 164 PRO A CA 1
ATOM 1278 C C . PRO A 1 164 ? 0.576 -35.117 -20.689 1.00 78.44 164 PRO A C 1
ATOM 1280 O O . PRO A 1 164 ? 1.024 -36.036 -20.010 1.00 78.44 164 PRO A O 1
ATOM 1283 N N . ALA A 1 165 ? -0.322 -35.292 -21.662 1.00 85.75 165 ALA A N 1
ATOM 1284 C CA . ALA A 1 165 ? -0.921 -36.579 -22.040 1.00 85.75 165 ALA A CA 1
ATOM 1285 C C . ALA A 1 165 ? -1.862 -37.246 -21.009 1.00 85.75 165 ALA A C 1
ATOM 1287 O O . ALA A 1 165 ? -2.124 -38.441 -21.127 1.00 85.75 165 ALA A O 1
ATOM 1288 N N . ILE A 1 166 ? -2.418 -36.498 -20.046 1.00 86.06 166 ILE A N 1
ATOM 1289 C CA . ILE A 1 166 ? -3.535 -37.004 -19.231 1.00 86.06 166 ILE A CA 1
ATOM 1290 C C . ILE A 1 166 ? -4.756 -37.317 -20.116 1.00 86.06 166 ILE A C 1
ATOM 1292 O O . ILE A 1 166 ? -5.041 -36.580 -21.067 1.00 86.06 166 ILE A O 1
ATOM 1296 N N . SER A 1 167 ? -5.491 -38.384 -19.802 1.00 87.00 167 SER A N 1
ATOM 1297 C CA . SER A 1 167 ? -6.776 -38.657 -20.457 1.00 87.00 167 SER A CA 1
ATOM 1298 C C . SER A 1 167 ? -7.863 -37.674 -20.004 1.00 87.00 167 SER A C 1
ATOM 1300 O O . SER A 1 167 ? -7.753 -37.024 -18.960 1.00 87.00 167 SER A O 1
ATOM 1302 N N . VAL A 1 168 ? -8.937 -37.553 -20.789 1.00 82.38 168 VAL A N 1
ATOM 1303 C CA . VAL A 1 168 ? -10.074 -36.681 -20.448 1.00 82.38 168 VAL A CA 1
ATOM 1304 C C . VAL A 1 168 ? -10.752 -37.175 -19.168 1.00 82.38 168 VAL A C 1
ATOM 1306 O O . VAL A 1 168 ? -11.077 -36.381 -18.290 1.00 82.38 168 VAL A O 1
ATOM 1309 N N . GLU A 1 169 ? -10.880 -38.489 -19.013 1.00 83.81 169 GLU A N 1
ATOM 1310 C CA . GLU A 1 169 ? -11.511 -39.143 -17.871 1.00 83.81 169 GLU A CA 1
ATOM 1311 C C . GLU A 1 169 ? -10.706 -38.938 -16.577 1.00 83.81 169 GLU A C 1
ATOM 1313 O O . GLU A 1 169 ? -11.272 -38.704 -15.505 1.00 83.81 169 GLU A O 1
ATOM 1318 N N . GLU A 1 170 ? -9.374 -38.994 -16.655 1.00 81.88 170 GLU A N 1
ATOM 1319 C CA . GLU A 1 170 ? -8.489 -38.683 -15.526 1.00 81.88 170 GLU A CA 1
ATOM 1320 C C . GLU A 1 170 ? -8.517 -37.189 -15.188 1.00 81.88 170 GLU A C 1
ATOM 1322 O O . GLU A 1 170 ? -8.608 -36.825 -14.012 1.00 81.88 170 GLU A O 1
ATOM 1327 N N . ALA A 1 171 ? -8.533 -36.315 -16.198 1.00 78.81 171 ALA A N 1
ATOM 1328 C CA . ALA A 1 171 ? -8.657 -34.876 -15.997 1.00 78.81 171 ALA A CA 1
ATOM 1329 C C . ALA A 1 171 ? -9.990 -34.498 -15.327 1.00 78.81 171 ALA A C 1
ATOM 1331 O O . ALA A 1 171 ? -10.016 -33.619 -14.464 1.00 78.81 171 ALA A O 1
ATOM 1332 N N . GLU A 1 172 ? -11.094 -35.173 -15.662 1.00 79.62 172 GLU A N 1
ATOM 1333 C CA . GLU A 1 172 ? -12.401 -34.957 -15.034 1.00 79.62 172 GLU A CA 1
ATOM 1334 C C . GLU A 1 172 ? -12.442 -35.400 -13.567 1.00 79.62 172 GLU A C 1
ATOM 1336 O O . GLU A 1 172 ? -12.999 -34.676 -12.734 1.00 79.62 172 GLU A O 1
ATOM 1341 N N . LYS A 1 173 ? -11.798 -36.524 -13.221 1.00 78.62 173 LYS A N 1
ATOM 1342 C CA . LYS A 1 173 ? -11.625 -36.954 -11.819 1.00 78.62 173 LYS A CA 1
ATOM 1343 C C . LYS A 1 173 ? -10.822 -35.931 -11.017 1.00 78.62 173 LYS A C 1
ATOM 1345 O O . LYS A 1 173 ? -11.167 -35.602 -9.883 1.00 78.62 173 LYS A O 1
ATOM 1350 N N . GLU A 1 174 ? -9.781 -35.383 -11.631 1.00 76.56 174 GLU A N 1
ATOM 1351 C CA . GLU A 1 174 ? -8.905 -34.372 -11.045 1.00 76.56 174 GLU A CA 1
ATOM 1352 C C . GLU A 1 174 ? -9.533 -32.966 -10.980 1.00 76.56 174 GLU A C 1
ATOM 1354 O O . GLU A 1 174 ? -9.123 -32.131 -10.164 1.00 76.56 174 GLU A O 1
ATOM 1359 N N . ARG A 1 175 ? -10.543 -32.690 -11.816 1.00 69.25 175 ARG A N 1
ATOM 1360 C CA . ARG A 1 175 ? -11.186 -31.376 -11.959 1.00 69.25 175 ARG A CA 1
ATOM 1361 C C . ARG A 1 175 ? -11.847 -30.903 -10.672 1.00 69.25 175 ARG A C 1
ATOM 1363 O O . ARG A 1 175 ? -11.691 -29.736 -10.323 1.00 69.25 175 ARG A O 1
ATOM 1370 N N . LEU A 1 176 ? -12.571 -31.780 -9.971 1.00 64.75 176 LEU A N 1
ATOM 1371 C CA . LEU A 1 176 ? -13.319 -31.415 -8.759 1.00 64.75 176 LEU A CA 1
ATOM 1372 C C . LEU A 1 176 ? -12.383 -31.016 -7.610 1.00 64.75 176 LEU A C 1
ATOM 1374 O O . LEU A 1 176 ? -12.589 -29.980 -6.981 1.00 64.75 176 LEU A O 1
ATOM 1378 N N . GLN A 1 177 ? -11.302 -31.772 -7.411 1.00 65.38 177 GLN A N 1
ATOM 1379 C CA . GLN A 1 177 ? -10.283 -31.482 -6.394 1.00 65.38 177 GLN A CA 1
ATOM 1380 C C . GLN A 1 177 ? -9.514 -30.189 -6.713 1.00 65.38 177 GLN A C 1
ATOM 1382 O O . GLN A 1 177 ? -9.172 -29.417 -5.821 1.00 65.38 177 GLN A O 1
ATOM 1387 N N . ARG A 1 178 ? -9.278 -29.903 -8.000 1.00 65.62 178 ARG A N 1
ATOM 1388 C CA . ARG A 1 178 ? -8.589 -28.681 -8.446 1.00 65.62 178 ARG A CA 1
ATOM 1389 C C . ARG A 1 178 ? -9.473 -27.436 -8.405 1.00 65.62 178 ARG A C 1
ATOM 1391 O O . ARG A 1 178 ? -8.994 -26.368 -8.030 1.00 65.62 178 ARG A O 1
ATOM 1398 N N . TRP A 1 179 ? -10.756 -27.553 -8.750 1.00 60.91 179 TRP A N 1
ATOM 1399 C CA . TRP A 1 179 ? -11.727 -26.456 -8.640 1.00 60.91 179 TRP A CA 1
ATOM 1400 C C . TRP A 1 179 ? -11.926 -26.008 -7.197 1.00 60.91 179 TRP A C 1
ATOM 1402 O O . TRP A 1 179 ? -12.105 -24.818 -6.951 1.00 60.91 179 TRP A O 1
ATOM 1412 N N . GLU A 1 180 ? -11.828 -26.933 -6.246 1.00 60.84 180 GLU A N 1
ATOM 1413 C CA . GLU A 1 180 ? -11.813 -26.615 -4.824 1.00 60.84 180 GLU A CA 1
ATOM 1414 C C . GLU A 1 180 ? -10.600 -25.748 -4.430 1.00 60.84 180 GLU A C 1
ATOM 1416 O O . GLU A 1 180 ? -10.737 -24.812 -3.647 1.00 60.84 180 GLU A O 1
ATOM 1421 N N . VAL A 1 181 ? -9.420 -25.966 -5.020 1.00 57.84 181 VAL A N 1
ATOM 1422 C CA . VAL A 1 181 ? -8.242 -25.104 -4.797 1.00 57.84 181 VAL A CA 1
ATOM 1423 C C . VAL A 1 181 ? -8.433 -23.711 -5.416 1.00 57.84 181 VAL A C 1
ATOM 1425 O O . VAL A 1 181 ? -8.110 -22.708 -4.776 1.00 57.84 181 VAL A O 1
ATOM 1428 N N . VAL A 1 182 ? -9.009 -23.623 -6.626 1.00 61.34 182 VAL A N 1
ATOM 1429 C CA . VAL A 1 182 ? -9.327 -22.336 -7.283 1.00 61.34 182 VAL A CA 1
ATOM 1430 C C . VAL A 1 182 ? -10.368 -21.547 -6.484 1.00 61.34 182 VAL A C 1
ATOM 1432 O O . VAL A 1 182 ? -10.207 -20.335 -6.299 1.00 61.34 182 VAL A O 1
ATOM 1435 N N . SER A 1 183 ? -11.421 -22.222 -6.009 1.00 57.78 183 SER A N 1
ATOM 1436 C CA . SER A 1 183 ? -12.544 -21.607 -5.292 1.00 57.78 183 SER A CA 1
ATOM 1437 C C . SER A 1 183 ? -12.167 -21.138 -3.888 1.00 57.78 183 SER A C 1
ATOM 1439 O O . SER A 1 183 ? -12.742 -20.171 -3.395 1.00 57.78 183 SER A O 1
ATOM 1441 N N . ARG A 1 184 ? -11.159 -21.763 -3.264 1.00 63.75 184 ARG A N 1
ATOM 1442 C CA . ARG A 1 184 ? -10.673 -21.412 -1.920 1.00 63.75 184 ARG A CA 1
ATOM 1443 C C . ARG A 1 184 ? -9.846 -20.124 -1.852 1.00 63.75 184 ARG A C 1
ATOM 1445 O O . ARG A 1 184 ? -9.565 -19.679 -0.743 1.00 63.75 184 ARG A O 1
ATOM 1452 N N . GLY A 1 185 ? -9.450 -19.525 -2.983 1.00 73.31 185 GLY A N 1
ATOM 1453 C CA . GLY A 1 185 ? -8.785 -18.213 -2.998 1.00 73.31 185 GLY A CA 1
ATOM 1454 C C . GLY A 1 185 ? -7.545 -18.149 -2.096 1.00 73.31 185 GLY A C 1
ATOM 1455 O O . GLY A 1 185 ? -7.417 -17.224 -1.295 1.00 73.31 185 GLY A O 1
ATOM 1456 N N . ARG A 1 186 ? -6.683 -19.173 -2.162 1.00 82.88 186 ARG A N 1
ATOM 1457 C CA . ARG A 1 186 ? -5.514 -19.328 -1.284 1.00 82.88 186 ARG A CA 1
ATOM 1458 C C . ARG A 1 186 ? -4.349 -18.443 -1.734 1.00 82.88 186 ARG A C 1
ATOM 1460 O O . ARG A 1 186 ? -4.008 -18.396 -2.917 1.00 82.88 186 ARG A O 1
ATOM 1467 N N . PHE A 1 187 ? -3.719 -17.795 -0.768 1.00 87.44 187 PHE A N 1
ATOM 1468 C CA . PHE A 1 187 ? -2.531 -16.967 -0.914 1.00 87.44 187 PHE A CA 1
ATOM 1469 C C . PHE A 1 187 ? -1.439 -17.458 0.028 1.00 87.44 187 PHE A C 1
ATOM 1471 O O . PHE A 1 187 ? -1.715 -18.000 1.097 1.00 87.44 187 PHE A O 1
ATOM 1478 N N . GLU A 1 188 ? -0.199 -17.225 -0.367 1.00 88.25 188 GLU A N 1
ATOM 1479 C CA . GLU A 1 188 ? 0.989 -17.440 0.450 1.00 88.25 188 GLU A CA 1
ATOM 1480 C C . GLU A 1 188 ? 1.659 -16.092 0.694 1.00 88.25 188 GLU A C 1
ATOM 1482 O O . GLU A 1 188 ? 1.760 -15.273 -0.223 1.00 88.25 188 GLU A O 1
ATOM 1487 N N . CYS A 1 189 ? 2.110 -15.870 1.926 1.00 90.00 189 CYS A N 1
ATOM 1488 C CA . CYS A 1 189 ? 2.893 -14.712 2.328 1.00 90.00 189 CYS A CA 1
ATOM 1489 C C . CYS A 1 189 ? 4.143 -15.171 3.079 1.00 90.00 189 CYS A C 1
ATOM 1491 O O . CYS A 1 189 ? 4.050 -15.988 3.995 1.00 90.00 189 CYS A O 1
ATOM 1493 N N . TRP A 1 190 ? 5.310 -14.652 2.716 1.00 89.81 190 TRP A N 1
ATOM 1494 C CA . TRP A 1 190 ? 6.565 -14.961 3.401 1.00 89.81 190 TRP A CA 1
ATOM 1495 C C . TRP A 1 190 ? 7.526 -13.780 3.358 1.00 89.81 190 TRP A C 1
ATOM 1497 O O . TRP A 1 190 ? 7.415 -12.873 2.528 1.00 89.81 190 TRP A O 1
ATOM 1507 N N . LYS A 1 191 ? 8.487 -13.777 4.279 1.00 89.69 191 LYS A N 1
ATOM 1508 C CA . LYS A 1 191 ? 9.504 -12.728 4.360 1.00 89.69 191 LYS A CA 1
ATOM 1509 C C . LYS A 1 191 ? 10.530 -12.883 3.236 1.00 89.69 191 LYS A C 1
ATOM 1511 O O . LYS A 1 191 ? 11.010 -13.982 2.979 1.00 89.69 191 LYS A O 1
ATOM 1516 N N . VAL A 1 192 ? 10.920 -11.777 2.597 1.00 87.50 192 VAL A N 1
ATOM 1517 C CA . VAL A 1 192 ? 11.944 -11.768 1.535 1.00 87.50 192 VAL A CA 1
ATOM 1518 C C . VAL A 1 192 ? 13.053 -10.750 1.787 1.00 87.50 192 VAL A C 1
ATOM 1520 O O . VAL A 1 192 ? 12.812 -9.600 2.148 1.00 87.50 192 VAL A O 1
ATOM 1523 N N . GLY A 1 193 ? 14.300 -11.116 1.483 1.00 81.75 193 GLY A N 1
ATOM 1524 C CA . GLY A 1 193 ? 15.470 -10.241 1.632 1.00 81.75 193 GLY A CA 1
ATOM 1525 C C . GLY A 1 193 ? 16.328 -10.536 2.851 1.00 81.75 193 GLY A C 1
ATOM 1526 O O . GLY A 1 193 ? 16.403 -11.672 3.305 1.00 81.75 193 GLY A O 1
ATOM 1527 N N . ALA A 1 194 ? 17.016 -9.505 3.345 1.00 74.44 194 ALA A N 1
ATOM 1528 C CA . ALA A 1 194 ? 17.964 -9.648 4.442 1.00 74.44 194 ALA A CA 1
ATOM 1529 C C . ALA A 1 194 ? 17.285 -10.234 5.692 1.00 74.44 194 ALA A C 1
ATOM 1531 O O . ALA A 1 194 ? 16.275 -9.716 6.173 1.00 74.44 194 ALA A O 1
ATOM 1532 N N . GLY A 1 195 ? 17.849 -11.329 6.208 1.00 73.00 195 GLY A N 1
ATOM 1533 C CA . GLY A 1 195 ? 17.330 -12.022 7.385 1.00 73.00 195 GLY A CA 1
ATOM 1534 C C . GLY A 1 195 ? 16.017 -12.777 7.159 1.00 73.00 195 GLY A C 1
ATOM 1535 O O . GLY A 1 195 ? 15.314 -13.024 8.138 1.00 73.00 195 GLY A O 1
ATOM 1536 N N . ALA A 1 196 ? 15.651 -13.093 5.912 1.00 78.44 196 ALA A N 1
ATOM 1537 C CA . ALA A 1 196 ? 14.644 -14.112 5.624 1.00 78.44 196 ALA A CA 1
ATOM 1538 C C . ALA A 1 196 ? 15.238 -15.504 5.888 1.00 78.44 196 ALA A C 1
ATOM 1540 O O . ALA A 1 196 ? 16.374 -15.772 5.490 1.00 78.44 196 ALA A O 1
ATOM 1541 N N . ARG A 1 197 ? 14.489 -16.366 6.578 1.00 73.62 197 ARG A N 1
ATOM 1542 C CA . ARG A 1 197 ? 14.833 -17.779 6.771 1.00 73.62 197 ARG A CA 1
ATOM 1543 C C . ARG A 1 197 ? 13.864 -18.647 5.981 1.00 73.62 197 ARG A C 1
ATOM 1545 O O . ARG A 1 197 ? 12.684 -18.307 5.875 1.00 73.62 197 ARG A O 1
ATOM 1552 N N . ASP A 1 198 ? 14.352 -19.772 5.474 1.00 66.12 198 ASP A N 1
ATOM 1553 C CA . ASP A 1 198 ? 13.497 -20.758 4.819 1.00 66.12 198 ASP A CA 1
ATOM 1554 C C . ASP A 1 198 ? 12.404 -21.223 5.797 1.00 66.12 198 ASP A C 1
ATOM 1556 O O . ASP A 1 198 ? 12.681 -21.567 6.949 1.00 66.12 198 ASP A O 1
ATOM 1560 N N . GLY A 1 199 ? 11.146 -21.168 5.352 1.00 64.31 199 GLY A N 1
ATOM 1561 C CA . GLY A 1 199 ? 9.974 -21.525 6.158 1.00 64.31 199 GLY A CA 1
ATOM 1562 C C . GLY A 1 199 ? 9.337 -20.393 6.982 1.00 64.31 199 GLY A C 1
ATOM 1563 O O . GLY A 1 199 ? 8.332 -20.643 7.645 1.00 64.31 199 GLY A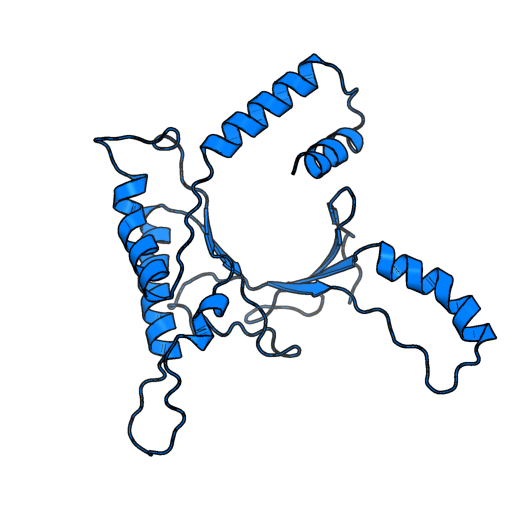 O 1
ATOM 1564 N N . GLU A 1 200 ? 9.844 -19.152 6.940 1.00 73.25 200 GLU A N 1
ATOM 1565 C CA . GLU A 1 200 ? 9.181 -17.984 7.556 1.00 73.25 200 GLU A CA 1
ATOM 1566 C C . GLU A 1 200 ? 8.042 -17.444 6.670 1.00 73.25 200 GLU A C 1
ATOM 1568 O O . GLU A 1 200 ? 8.176 -16.426 5.982 1.00 73.25 200 GLU A O 1
ATOM 1573 N N . GLY A 1 201 ? 6.895 -18.125 6.695 1.00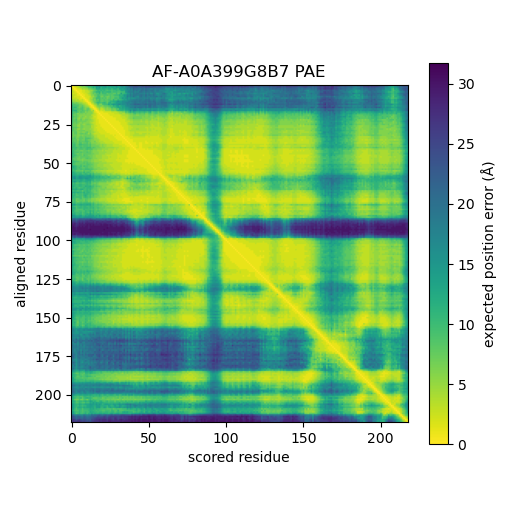 82.38 201 GLY A N 1
ATOM 1574 C CA . GLY A 1 201 ? 5.694 -17.708 5.978 1.00 82.38 201 GLY A CA 1
ATOM 1575 C C . GLY A 1 201 ? 4.405 -18.299 6.539 1.00 82.38 201 GLY A C 1
ATOM 1576 O O . GLY A 1 201 ? 4.408 -19.115 7.460 1.00 82.38 201 GLY A O 1
ATOM 1577 N N . PHE A 1 202 ? 3.285 -17.864 5.978 1.00 85.44 202 PHE A N 1
ATOM 1578 C CA . PHE A 1 202 ? 1.964 -18.406 6.260 1.00 85.44 202 PHE A CA 1
ATOM 1579 C C . PHE A 1 202 ? 1.105 -18.386 4.999 1.00 85.44 202 PHE A C 1
ATOM 1581 O O . PHE A 1 202 ? 1.269 -17.541 4.115 1.00 85.44 202 PHE A O 1
ATOM 1588 N N . ALA A 1 203 ? 0.164 -19.320 4.934 1.00 86.50 203 ALA A N 1
ATOM 1589 C CA . ALA A 1 203 ? -0.873 -19.315 3.921 1.00 86.50 203 ALA A CA 1
ATOM 1590 C C . ALA A 1 203 ? -2.159 -18.743 4.518 1.00 86.50 203 ALA A C 1
ATOM 1592 O O . ALA A 1 203 ? -2.430 -18.865 5.714 1.00 86.50 203 ALA A O 1
ATOM 1593 N N . PHE A 1 204 ? -2.959 -18.097 3.687 1.00 85.12 204 PHE A N 1
ATOM 1594 C CA . PHE A 1 204 ? -4.263 -17.597 4.087 1.00 85.12 204 PHE A CA 1
ATOM 1595 C C . PHE A 1 204 ? -5.246 -17.705 2.933 1.00 85.12 204 PHE A C 1
ATOM 1597 O O . PHE A 1 204 ? -4.868 -17.740 1.762 1.00 85.12 204 PHE A O 1
ATOM 1604 N N . ARG A 1 205 ? -6.529 -17.780 3.261 1.00 82.88 205 ARG A N 1
ATOM 1605 C CA . ARG A 1 205 ? -7.615 -17.819 2.283 1.00 82.88 205 ARG A CA 1
ATOM 1606 C C . ARG A 1 205 ? -8.383 -16.518 2.329 1.00 82.88 205 ARG A C 1
ATOM 1608 O O . ARG A 1 205 ? -8.646 -15.988 3.408 1.00 82.88 205 ARG A O 1
ATOM 1615 N N . VAL A 1 206 ? -8.750 -16.026 1.152 1.00 74.94 206 VAL A N 1
ATOM 1616 C CA . VAL A 1 206 ? -9.600 -14.845 1.002 1.00 74.94 206 VAL A CA 1
ATOM 1617 C C . VAL A 1 206 ? -10.923 -15.291 0.386 1.00 74.94 206 VAL A C 1
ATOM 1619 O O . VAL A 1 206 ? -11.003 -15.563 -0.810 1.00 74.94 206 VAL A O 1
ATOM 1622 N N . GLY A 1 207 ? -11.953 -15.393 1.228 1.00 70.25 207 GLY A N 1
ATOM 1623 C CA . GLY A 1 207 ? -13.323 -15.740 0.846 1.00 70.25 207 GLY A CA 1
ATOM 1624 C C . GLY A 1 207 ? -14.318 -14.714 1.391 1.00 70.25 207 GLY A C 1
ATOM 1625 O O . GLY A 1 207 ? -14.166 -13.513 1.174 1.00 70.25 207 GLY A O 1
ATOM 1626 N N . LYS A 1 208 ? -15.338 -15.167 2.134 1.00 64.06 208 LYS A N 1
ATOM 1627 C CA . LYS A 1 208 ? -16.203 -14.254 2.910 1.00 64.06 208 LYS A CA 1
ATOM 1628 C C . LYS A 1 208 ? -15.440 -13.597 4.070 1.00 64.06 208 LYS A C 1
ATOM 1630 O O . LYS A 1 208 ? -15.709 -12.436 4.364 1.00 64.06 208 LYS A O 1
ATOM 1635 N N . ALA A 1 209 ? -14.484 -14.327 4.650 1.00 64.94 209 ALA A N 1
ATOM 1636 C CA . ALA A 1 209 ? -13.553 -13.899 5.691 1.00 64.94 209 ALA A CA 1
ATOM 1637 C C . ALA A 1 209 ? -12.089 -14.131 5.259 1.00 64.94 209 ALA A C 1
ATOM 1639 O O . ALA A 1 209 ? -11.836 -14.738 4.212 1.00 64.94 209 ALA A O 1
ATOM 1640 N N . ILE A 1 210 ? -11.140 -13.643 6.069 1.00 73.94 210 ILE A N 1
ATOM 1641 C CA . ILE A 1 210 ? -9.715 -13.990 5.964 1.00 73.94 210 ILE A CA 1
ATOM 1642 C C . ILE A 1 210 ? -9.432 -15.092 6.984 1.00 73.94 210 ILE A C 1
ATOM 1644 O O . ILE A 1 210 ? -9.553 -14.860 8.186 1.00 73.94 210 ILE A O 1
ATOM 1648 N N . GLU A 1 211 ? -9.037 -16.266 6.505 1.00 79.12 211 GLU A N 1
ATOM 1649 C CA . GLU A 1 211 ? -8.666 -17.409 7.344 1.00 79.12 211 GLU A CA 1
ATOM 1650 C C . GLU A 1 211 ? -7.165 -17.658 7.214 1.00 79.12 211 GLU A C 1
ATOM 1652 O O . GLU A 1 211 ? -6.675 -17.933 6.118 1.00 79.12 211 GLU A O 1
ATOM 1657 N N . VAL A 1 212 ? -6.428 -17.544 8.321 1.00 79.38 212 VAL A N 1
ATOM 1658 C CA . VAL A 1 212 ? -4.982 -17.799 8.350 1.00 79.38 212 VAL A CA 1
ATOM 1659 C C . VAL A 1 212 ? -4.741 -19.270 8.672 1.00 79.38 212 VAL A C 1
ATOM 1661 O O . VAL A 1 212 ? -5.090 -19.749 9.750 1.00 79.38 212 VAL A O 1
ATOM 1664 N N . GLU A 1 213 ? -4.108 -19.987 7.750 1.00 80.88 213 GLU A N 1
ATOM 1665 C CA . GLU A 1 213 ? -3.641 -21.349 7.978 1.00 80.88 213 GLU A CA 1
ATOM 1666 C C . GLU A 1 213 ? -2.352 -21.255 8.814 1.00 80.88 213 GLU A C 1
ATOM 1668 O O . GLU A 1 213 ? -1.336 -20.740 8.341 1.00 80.88 213 GLU A O 1
ATOM 1673 N N . ARG A 1 214 ? -2.370 -21.693 10.084 1.00 61.34 214 ARG A N 1
ATOM 1674 C CA . ARG A 1 214 ? -1.136 -21.747 10.894 1.00 61.34 214 ARG A CA 1
ATOM 1675 C C . ARG A 1 214 ? -0.101 -22.624 10.174 1.00 61.34 214 ARG A C 1
ATOM 1677 O O . ARG A 1 214 ? -0.418 -23.735 9.762 1.00 61.34 214 ARG A O 1
ATOM 1684 N N . GLY A 1 215 ? 1.108 -22.082 10.006 1.00 48.62 215 GLY A N 1
ATOM 1685 C CA . GLY A 1 215 ? 2.114 -22.554 9.051 1.00 48.62 215 GLY A CA 1
ATOM 1686 C C . GLY A 1 215 ? 2.477 -24.038 9.158 1.00 48.62 215 GLY A C 1
ATOM 1687 O O . GLY A 1 215 ? 2.915 -24.513 10.204 1.00 48.62 215 GLY A O 1
ATOM 1688 N N . GLY A 1 216 ? 2.342 -24.745 8.034 1.00 40.31 216 GLY A N 1
ATOM 1689 C CA . GLY A 1 216 ? 3.081 -25.967 7.729 1.00 40.31 216 GLY A CA 1
ATOM 1690 C C . GLY A 1 216 ? 4.270 -25.613 6.837 1.00 40.31 216 GLY A C 1
ATOM 1691 O O . GLY A 1 216 ? 4.145 -24.737 5.983 1.00 40.31 216 GLY A O 1
ATOM 1692 N N . ARG A 1 217 ? 5.415 -26.261 7.087 1.00 38.06 217 ARG A N 1
ATOM 1693 C CA . ARG A 1 217 ? 6.677 -26.105 6.343 1.00 38.06 217 ARG A CA 1
ATOM 1694 C C . ARG A 1 217 ? 6.406 -26.087 4.831 1.00 38.06 217 ARG A C 1
ATOM 1696 O O . ARG A 1 217 ? 5.764 -27.013 4.337 1.00 38.06 217 ARG A O 1
ATOM 1703 N N . GLY A 1 218 ? 6.848 -25.019 4.163 1.00 37.50 218 GLY A N 1
ATOM 1704 C CA . GLY A 1 218 ? 6.942 -24.970 2.701 1.00 37.50 218 GLY A CA 1
ATOM 1705 C C . GLY A 1 218 ? 7.972 -25.956 2.175 1.00 37.50 218 GLY A C 1
ATOM 1706 O O . GLY A 1 218 ? 8.871 -26.333 2.965 1.00 37.50 218 GLY A O 1
#

pLDDT: mean 81.26, std 14.21, range [37.5, 97.62]

Foldseek 3Di:
DVLAVVVVVVVDPDDDDPVVVVVVVVVVVVVVLQDDDDDQPELVSVLVCLVCVCCQLCPPPDHRPCNVPQDAEDEAPAPCPHVVVQDQPPPDDPDDDDGSLQVSQVSVQVSVVVCCVVRVYYYHYHYQAPDPVQSDHSPPPDHDPPDDDWDKDKDFDDQDDDDPPDDPVRVVVVVVVSVVSVQQQKMKMATHDDPGDQQRIWMWTDDSYIGTDDDDGD

Secondary structure (DSSP, 8-state):
-HHHHHHHHHHSS----HHHHHHHHHHHHHHHTT-------SHHHHHHHHHHHHHHHT-SSS--TTTTSPP-EEEE--GGGGGGGS----SS--S----HHHHHHHHHHHHHHHHHHHHT-EEEE----S-TTT---SS-S---TT-----EEEEEPPPPPPPTT--HHHHHHHHHHHHHHHHTTEEEEEE-STT--TT-EEEEEESSSEEEEPPP--

=== Feature glossary ===
Feature key, reading from the visual/contextual features back to the raw sequence:

Rendered structure images. Six rendered views show the 3D structure from the faces of a cube — i.e. along ±x, ±y, ±z. Rendering representation is drawn randomly per protein from cartoon (secondary-structure ribbons), sticks (backbone bonds), or molecular surface; coloring is either N→C rainbow (blue at the N-terminus through red at the C-terminus) or one color per chain.

Contact-map, Ramachandran, and PAE plots. The contact map is a binary N×N matrix image: pixel (i, j) is dark where Cα_i and Cα_j are within 8 Å and |i−j|>4. Because the |i−j|>4 filter removes local helical contacts, off-diagonal stripes parallel to the main diagonal indicate parallel β-sheets; stripes perpendicular to it indicate antiparallel β-sheets. The Ramachandran plot scatters every residue's (φ, ψ) pair against the sterically allowed regions. The PAE heatmap renders the predicted-aligned-error matrix.

InterPro / GO / CATH / organism. Database cross-references. InterPro integrates a dozen domain/family signature databases into unified entries with residue-range hits. GO terms attach function/process/location labels with evidence codes. CATH codes position the fold in a four-level structural taxonomy. Organism is the NCBI-taxonomy species name.

Nearest PDB structures. The Foldseek neighbor list gives the closest experimentally determined structures in the PDB, ranked by structural alignment. TM-score near 1 means near-identical fold; near 0.3 means only rough topology match. This is how one finds what a novel AlphaFold prediction most resembles in the solved-structure universe.

Predicted aligned error. PAE(i, j) answers: if I align the predicted and true structures on residue i, how far off (in Å) do I expect residue j to be? A block-diagonal PAE matrix with low values on the blocks and high values off-diagonal is the signature of a multi-domain protein with confidently predicted domains but uncertain inter-domain orientation.

Solvent-accessible surface area. Accessible surface area quantifies burial. A residue with SASA near zero is packed into the hydrophobic core; one with SASA >100 Å² sits on the surface. Computed here via the Shrake–Rupley numerical algorithm with a 1.4 Å probe.

B-factor. B-factor (Debye–Waller factor) reflects atomic displacement in the crystal lattice. It is an experimental observable (units Å²), not a prediction; low values mean the atom is pinned down, high values mean it moves or is heterogeneous across the crystal.

pLDDT. For AlphaFold models, the B-factor field carries pLDDT — the model's own estimate of local accuracy on a 0–100 scale. Regions with pLDDT<50 should be treated as essentially unmodeled; they often correspond to intrinsically disordered segments.

Backbone torsions (φ/ψ). φ (phi) and ψ (psi) are the two rotatable backbone dihedrals per residue: φ is the C(i-1)–N–Cα–C torsion, ψ is the N–Cα–C–N(i+1) torsion, both in degrees on (−180°, 180°]. α-helical residues cluster near (−60°, −45°); β-strand residues near (−120°, +130°). A Ramachandran plot is simply a scatter of (φ, ψ) for every residue.

Radius of gyration, Cα contacts, bounding box. Radius of gyration (Rg) is the root-mean-square distance of Cα atoms from their centroid — a single number for overall size and compactness. A globular domain of N residues has Rg ≈ 2.2·N^0.38 Å; an extended or disordered chain has a much larger Rg. The Cα contact count is the number of residue pairs whose Cα atoms are within 8 Å and are more than four positions apart in sequence — a standard proxy for tertiary packing density. The bounding box is the smallest axis-aligned box enclosing all Cα atoms.

Secondary structure (3-state, P-SEA). Three-state secondary structure (P-SEA) collapses the eight DSSP classes into helix (a), strand (b), and coil (c). P-SEA assigns these from Cα geometry alone — distances and angles — without requiring backbone oxygens, so it works on any Cα trace.

Secondary structure (8-state, DSSP). DSSP 8-state secondary structure assigns each residue one of H (α-helix), G (3₁₀-helix), I (π-helix), E (extended β-strand), B (isolated β-bridge), T (hydrogen-bonded turn), S (bend), or '-' (coil). The assignment is computed from backbone hydrogen-bond geometry via the Kabsch–Sander algorithm.

Foldseek 3Di. A 3Di character summarizes, for each residue, the relative orientation of the Cα frame of its nearest spatial neighbor. Because it encodes fold topology rather than chemistry, 3Di alignments detect remote structural similarity that sequence alignment misses.

mmCIF coordinates. The mmCIF block holds the 3D Cartesian coordinates of each backbone atom (N, Cα, C, O) in ångströms. mmCIF is the PDB's canonical archive format — a tagged-loop text representation of the atomic model.

Sequence. Sequence gives the chain of amino acids in standard one-letter code (A=alanine, C=cysteine, …, Y=tyrosine), read N→C. It is the only feature that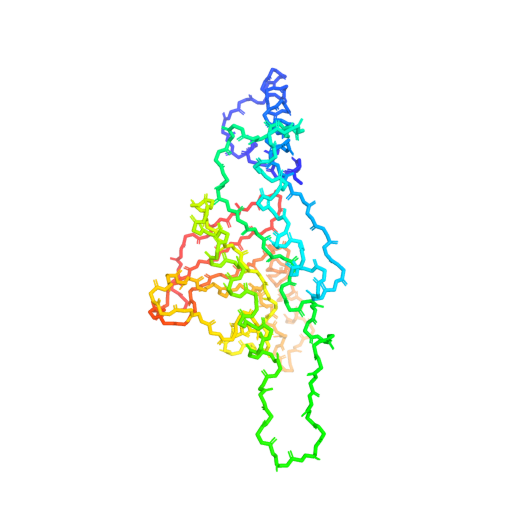 is directly encoded by the gene; all structural features are derived from the folded form of this sequence.